Protein AF-A0A3S1FGI2-F1 (afdb_monomer)

Nearest PDB structures (foldseek):
  1dol-assembly1_A  TM=4.391E-01  e=2.478E+00  Homo sapiens

pLDDT: mean 90.92, std 11.17, range [32.34, 98.81]

Structure (mmCIF, N/CA/C/O backbone):
data_AF-A0A3S1FGI2-F1
#
_entry.id   AF-A0A3S1FGI2-F1
#
loop_
_atom_site.group_PDB
_atom_site.id
_atom_site.type_symbol
_atom_site.label_atom_id
_atom_site.label_alt_id
_atom_site.label_comp_id
_atom_site.label_asym_id
_atom_site.label_entity_id
_atom_site.label_seq_id
_atom_site.pdbx_PDB_ins_code
_atom_site.Cartn_x
_atom_site.Cartn_y
_atom_site.Cartn_z
_atom_site.occupancy
_atom_site.B_iso_or_equiv
_atom_site.auth_seq_id
_atom_site.auth_comp_id
_atom_site.auth_asym_id
_atom_site.auth_atom_id
_atom_site.pdbx_PDB_model_num
ATOM 1 N N . SER A 1 1 ? 18.798 21.854 -5.081 1.00 84.81 1 SER A N 1
ATOM 2 C CA . SER A 1 1 ? 20.240 22.068 -5.366 1.00 84.81 1 SER A CA 1
ATOM 3 C C . SER A 1 1 ? 20.823 20.913 -6.195 1.00 84.81 1 SER A C 1
ATOM 5 O O . SER A 1 1 ? 20.156 19.900 -6.376 1.00 84.81 1 SER A O 1
ATOM 7 N N . LYS A 1 2 ? 22.064 21.013 -6.714 1.00 86.94 2 LYS A N 1
ATOM 8 C CA . LYS A 1 2 ? 22.739 19.885 -7.408 1.00 86.94 2 LYS A CA 1
ATOM 9 C C . LYS A 1 2 ? 22.968 18.683 -6.479 1.00 86.94 2 LYS A C 1
ATOM 11 O O . LYS A 1 2 ? 22.939 17.547 -6.942 1.00 86.94 2 LYS A O 1
ATOM 16 N N . ALA A 1 3 ? 23.203 18.943 -5.192 1.00 89.88 3 ALA A N 1
ATOM 17 C CA . ALA A 1 3 ? 23.382 17.909 -4.178 1.00 89.88 3 ALA A CA 1
ATOM 18 C C . ALA A 1 3 ? 22.084 17.118 -3.956 1.00 89.88 3 ALA A C 1
ATOM 20 O O . ALA A 1 3 ? 22.109 15.896 -4.047 1.00 89.88 3 ALA A O 1
ATOM 21 N N . GLU A 1 4 ? 20.951 17.810 -3.795 1.00 90.44 4 GLU A N 1
ATOM 22 C CA . GLU A 1 4 ? 19.628 17.168 -3.720 1.00 90.44 4 GLU A CA 1
ATOM 23 C C . GLU A 1 4 ? 19.339 16.319 -4.959 1.00 90.44 4 GLU A C 1
ATOM 25 O O . GLU A 1 4 ? 18.972 15.159 -4.827 1.00 90.44 4 GLU A O 1
ATOM 30 N N . GLY A 1 5 ? 19.582 16.847 -6.166 1.00 91.75 5 GLY A N 1
ATOM 31 C CA . GLY A 1 5 ? 19.336 16.096 -7.402 1.00 91.75 5 GLY A CA 1
ATOM 32 C C . GLY A 1 5 ? 20.147 14.798 -7.502 1.00 91.75 5 GLY A C 1
ATOM 33 O O . GLY A 1 5 ? 19.643 13.798 -8.007 1.00 91.75 5 GLY A O 1
ATOM 34 N N . ARG A 1 6 ? 21.385 14.788 -6.988 1.00 92.50 6 ARG A N 1
ATOM 35 C CA . ARG A 1 6 ? 22.200 13.565 -6.892 1.00 92.50 6 ARG A CA 1
ATOM 36 C C . ARG A 1 6 ? 21.619 12.588 -5.879 1.00 92.50 6 ARG A C 1
ATOM 38 O O . ARG A 1 6 ? 21.386 11.446 -6.246 1.00 92.50 6 ARG A O 1
ATOM 45 N N . ALA A 1 7 ? 21.303 13.055 -4.672 1.00 94.31 7 ALA A N 1
ATOM 46 C CA . ALA A 1 7 ? 20.702 12.218 -3.636 1.00 94.31 7 ALA A CA 1
ATOM 47 C C . ALA A 1 7 ? 19.383 11.575 -4.107 1.00 94.31 7 ALA A C 1
ATOM 49 O O . ALA A 1 7 ? 19.170 10.382 -3.911 1.00 94.31 7 ALA A O 1
ATOM 50 N N . THR A 1 8 ? 18.528 12.334 -4.802 1.00 94.94 8 THR A N 1
ATOM 51 C CA . THR A 1 8 ? 17.294 11.808 -5.403 1.00 94.94 8 THR A CA 1
ATOM 52 C C . THR A 1 8 ? 17.585 10.763 -6.478 1.00 94.94 8 THR A C 1
ATOM 54 O O . THR A 1 8 ? 16.975 9.698 -6.474 1.00 94.94 8 THR A O 1
ATOM 57 N N . CYS A 1 9 ? 18.516 11.038 -7.395 1.00 95.56 9 CYS A N 1
ATOM 58 C CA . CYS A 1 9 ? 18.877 10.090 -8.448 1.00 95.56 9 CYS A CA 1
ATOM 59 C C . CYS A 1 9 ? 19.451 8.789 -7.868 1.00 95.56 9 CYS A C 1
ATOM 61 O O . CYS A 1 9 ? 19.064 7.712 -8.313 1.00 95.56 9 CYS A O 1
ATOM 63 N N . ASP A 1 10 ? 20.314 8.882 -6.855 1.00 95.94 10 ASP A N 1
ATOM 64 C CA . ASP A 1 10 ? 20.919 7.732 -6.181 1.00 95.94 10 ASP A CA 1
ATOM 65 C C . ASP A 1 10 ? 19.857 6.886 -5.462 1.00 95.94 10 ASP A C 1
ATOM 67 O O . ASP A 1 10 ? 19.841 5.661 -5.601 1.00 95.94 10 ASP A O 1
ATOM 71 N N . ALA A 1 11 ? 18.917 7.526 -4.757 1.00 97.00 11 ALA A N 1
ATOM 72 C CA . ALA A 1 11 ? 17.792 6.846 -4.118 1.00 97.00 11 ALA A CA 1
ATOM 73 C C . ALA A 1 11 ? 16.920 6.105 -5.144 1.00 97.00 11 ALA A C 1
ATOM 75 O O . ALA A 1 11 ? 16.661 4.910 -4.998 1.00 97.00 11 ALA A O 1
ATOM 76 N N . LEU A 1 12 ? 16.511 6.778 -6.224 1.00 96.50 12 LEU A N 1
ATOM 77 C CA . LEU A 1 12 ? 15.685 6.158 -7.261 1.00 96.50 12 LEU A CA 1
ATOM 78 C C . LEU A 1 12 ? 16.425 5.026 -7.989 1.00 96.50 12 LEU A C 1
ATOM 80 O O . LEU A 1 12 ? 15.821 3.993 -8.276 1.00 96.50 12 LEU A O 1
ATOM 84 N N . LEU A 1 13 ? 17.725 5.184 -8.259 1.00 96.62 13 LEU A N 1
ATOM 85 C CA . LEU A 1 13 ? 18.557 4.148 -8.873 1.00 96.62 13 LEU A CA 1
ATOM 86 C C . LEU A 1 13 ? 18.663 2.911 -7.977 1.00 96.62 13 LEU A C 1
ATOM 88 O O . LEU A 1 13 ? 18.563 1.786 -8.470 1.00 96.62 13 LEU A O 1
ATOM 92 N N . ASN A 1 14 ? 18.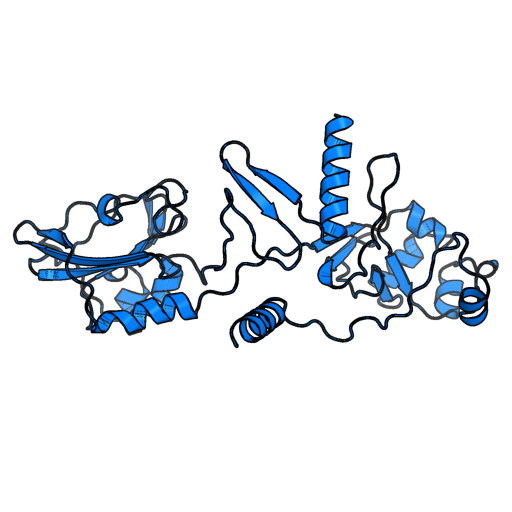851 3.114 -6.671 1.00 97.44 14 ASN A N 1
ATOM 93 C CA . ASN A 1 14 ? 18.869 2.035 -5.691 1.00 97.44 14 ASN A CA 1
ATOM 94 C C . ASN A 1 14 ? 17.527 1.296 -5.669 1.00 97.44 14 ASN A C 1
ATOM 96 O O . ASN A 1 14 ? 17.522 0.075 -5.812 1.00 97.44 14 ASN A O 1
ATOM 100 N N . LEU A 1 15 ? 16.400 2.013 -5.617 1.00 97.06 15 LEU A N 1
ATOM 101 C CA . LEU A 1 15 ? 15.065 1.404 -5.664 1.00 97.06 15 LEU A CA 1
ATOM 102 C C . LEU A 1 15 ? 14.819 0.626 -6.964 1.00 97.06 15 LEU A C 1
ATOM 104 O O . LEU A 1 15 ? 14.357 -0.514 -6.917 1.00 97.06 15 LEU A O 1
ATOM 108 N N . CYS A 1 16 ? 15.173 1.197 -8.121 1.00 96.62 16 CYS A N 1
ATOM 109 C CA . CYS A 1 16 ? 15.024 0.532 -9.420 1.00 96.62 16 CYS A CA 1
ATOM 110 C C . CYS A 1 16 ? 15.873 -0.742 -9.527 1.00 96.62 16 CYS A C 1
ATOM 112 O O . CYS A 1 16 ? 15.492 -1.690 -10.209 1.00 96.62 16 CYS A O 1
ATOM 114 N N . ASN A 1 17 ? 16.999 -0.784 -8.816 1.00 95.50 17 ASN A N 1
ATOM 115 C CA . ASN A 1 17 ? 17.872 -1.949 -8.718 1.00 95.50 17 ASN A CA 1
ATOM 116 C C . ASN A 1 17 ? 17.620 -2.791 -7.454 1.00 95.50 17 ASN A C 1
ATOM 118 O O . ASN A 1 17 ? 18.485 -3.578 -7.073 1.00 95.50 17 ASN A O 1
ATOM 122 N N . ARG A 1 18 ? 16.439 -2.654 -6.829 1.00 95.31 18 ARG A N 1
ATOM 123 C CA . ARG A 1 18 ? 15.964 -3.457 -5.685 1.00 95.31 18 ARG A CA 1
ATOM 124 C C . ARG A 1 18 ? 16.859 -3.392 -4.444 1.00 95.31 18 ARG A C 1
ATOM 126 O O . ARG A 1 18 ? 16.924 -4.341 -3.672 1.00 95.31 18 ARG A O 1
ATOM 133 N N . LYS A 1 19 ? 17.563 -2.283 -4.251 1.00 97.00 19 LYS A N 1
ATOM 134 C CA . LYS A 1 19 ? 18.364 -2.029 -3.053 1.00 97.00 19 LYS A CA 1
ATOM 135 C C . LYS A 1 19 ? 17.527 -1.286 -2.008 1.00 97.00 19 LYS A C 1
ATOM 137 O O . LYS A 1 19 ? 16.658 -0.499 -2.396 1.00 97.00 19 LYS A O 1
ATOM 142 N N . PRO A 1 20 ? 17.787 -1.508 -0.709 1.00 97.50 20 PRO A N 1
ATOM 143 C CA . PRO A 1 20 ? 17.113 -0.772 0.347 1.00 97.50 20 PRO A CA 1
ATOM 144 C C . PRO A 1 20 ? 17.476 0.713 0.285 1.00 97.50 20 PRO A C 1
ATOM 146 O O . PRO A 1 20 ? 18.622 1.073 0.005 1.00 97.50 20 PRO A O 1
ATOM 149 N N . VAL A 1 21 ? 16.497 1.567 0.568 1.00 98.25 21 VAL A N 1
ATOM 150 C CA . VAL A 1 21 ? 16.678 3.013 0.712 1.00 98.25 21 VAL A CA 1
ATOM 151 C C . VAL A 1 21 ? 16.034 3.460 2.012 1.00 98.25 21 VAL A C 1
ATOM 153 O O . VAL A 1 21 ? 14.860 3.184 2.253 1.00 98.25 21 VAL A O 1
ATOM 156 N N . GLU A 1 22 ? 16.818 4.151 2.834 1.00 97.81 22 GLU A N 1
ATOM 157 C CA . GLU A 1 22 ? 16.334 4.844 4.021 1.00 97.81 22 GLU A CA 1
ATOM 158 C C . GLU A 1 22 ? 15.778 6.214 3.623 1.00 97.81 22 GLU A C 1
ATOM 160 O O . GLU A 1 22 ? 16.405 6.968 2.876 1.00 97.81 22 GLU A O 1
ATOM 165 N N . LEU A 1 23 ? 14.578 6.510 4.107 1.00 96.12 23 LEU A N 1
ATOM 166 C CA . LEU A 1 23 ? 13.852 7.749 3.895 1.00 96.12 23 LEU A CA 1
ATOM 167 C C . LEU A 1 23 ? 13.425 8.301 5.252 1.00 96.12 23 LEU A C 1
ATOM 169 O O . LEU A 1 23 ? 12.997 7.555 6.131 1.00 96.12 23 LEU A O 1
ATOM 173 N N . THR A 1 24 ? 13.474 9.618 5.395 1.00 94.69 24 THR A N 1
ATOM 174 C CA . THR A 1 24 ? 12.934 10.309 6.566 1.00 94.69 24 THR A CA 1
ATOM 175 C C . THR A 1 24 ? 11.732 11.124 6.128 1.00 94.69 24 THR A C 1
ATOM 177 O O . THR A 1 24 ? 11.813 11.891 5.168 1.00 94.69 24 THR A O 1
ATOM 180 N N . ILE A 1 25 ? 10.607 10.939 6.814 1.00 90.69 25 ILE A N 1
ATOM 181 C CA . ILE A 1 25 ? 9.428 11.783 6.637 1.00 90.69 25 ILE A CA 1
ATOM 182 C C . ILE A 1 25 ? 9.635 13.043 7.476 1.00 90.69 25 ILE A C 1
ATOM 184 O O . ILE A 1 25 ? 9.965 12.946 8.658 1.00 90.69 25 ILE A O 1
ATOM 188 N N . ASP A 1 26 ? 9.427 14.222 6.891 1.00 90.56 26 ASP A N 1
ATOM 189 C CA . ASP A 1 26 ? 9.567 15.490 7.612 1.00 90.56 26 ASP A CA 1
ATOM 190 C C . ASP A 1 26 ? 8.648 15.526 8.843 1.00 90.56 26 ASP A C 1
ATOM 192 O O . ASP A 1 26 ? 7.424 15.450 8.730 1.00 90.56 26 ASP A O 1
ATOM 196 N N . GLY A 1 27 ? 9.251 15.623 10.034 1.00 86.19 27 GLY A N 1
ATOM 197 C CA . GLY A 1 27 ? 8.532 15.584 11.313 1.00 86.19 27 GLY A CA 1
ATOM 198 C C . GLY A 1 27 ? 7.917 14.223 11.664 1.00 86.19 27 GLY A C 1
ATOM 199 O O . GLY A 1 27 ? 7.069 14.163 12.553 1.00 86.19 27 GLY A O 1
ATOM 200 N N . GLY A 1 28 ? 8.309 13.151 10.971 1.00 86.94 28 GLY A N 1
ATOM 201 C CA . GLY A 1 28 ? 7.737 11.815 11.107 1.00 86.94 28 GLY A CA 1
ATOM 202 C C . GLY A 1 28 ? 8.781 10.710 11.277 1.00 86.94 28 GLY A C 1
ATOM 203 O O . GLY A 1 28 ? 9.867 10.925 11.812 1.00 86.94 28 GLY A O 1
ATOM 204 N N . ALA A 1 29 ? 8.406 9.507 10.843 1.00 89.31 29 ALA A N 1
ATOM 205 C CA . ALA A 1 29 ? 9.188 8.288 11.019 1.00 89.31 29 ALA A CA 1
ATOM 206 C C . ALA A 1 29 ? 10.375 8.184 10.048 1.00 89.31 29 ALA A C 1
ATOM 208 O O . ALA A 1 29 ? 10.370 8.753 8.948 1.00 89.31 29 ALA A O 1
ATOM 209 N N . THR A 1 30 ? 11.360 7.374 10.438 1.00 95.06 30 THR A N 1
ATOM 210 C CA . THR A 1 30 ? 12.376 6.852 9.517 1.00 95.06 30 THR A CA 1
ATOM 211 C C . THR A 1 30 ? 11.883 5.537 8.929 1.00 95.06 30 THR A C 1
ATOM 213 O O . THR A 1 30 ? 11.466 4.639 9.660 1.00 95.06 30 THR A O 1
ATOM 216 N N . VAL A 1 31 ? 11.926 5.415 7.603 1.00 95.75 31 VAL A N 1
ATOM 217 C CA . VAL A 1 31 ? 11.419 4.251 6.875 1.00 95.75 31 VAL A CA 1
ATOM 218 C C . VAL A 1 31 ? 12.495 3.705 5.949 1.00 95.75 31 VAL A C 1
ATOM 220 O O . VAL A 1 31 ? 13.030 4.432 5.118 1.00 95.75 31 VAL A O 1
ATOM 223 N N . ILE A 1 32 ? 12.773 2.408 6.035 1.00 97.88 32 ILE A N 1
ATOM 224 C CA . ILE A 1 32 ? 13.583 1.692 5.048 1.00 97.88 32 ILE A CA 1
ATOM 225 C C . ILE A 1 32 ? 12.636 0.929 4.130 1.00 97.88 32 ILE A C 1
ATOM 227 O O . ILE A 1 32 ? 11.861 0.084 4.584 1.00 97.88 32 ILE A O 1
ATOM 231 N N . ILE A 1 33 ? 12.713 1.224 2.833 1.00 97.06 33 ILE A N 1
ATOM 232 C CA . ILE A 1 33 ? 11.926 0.558 1.795 1.00 97.06 33 ILE A CA 1
ATOM 233 C C . ILE A 1 33 ? 12.832 -0.235 0.852 1.00 97.06 33 ILE A C 1
ATOM 235 O O . ILE A 1 33 ? 13.904 0.222 0.458 1.00 97.06 33 ILE A O 1
ATOM 239 N N . GLU A 1 34 ? 12.387 -1.426 0.457 1.00 96.06 34 GLU A N 1
ATOM 240 C CA . GLU A 1 34 ? 13.067 -2.267 -0.528 1.00 96.06 34 GLU A CA 1
ATOM 241 C C . GLU A 1 34 ? 12.029 -3.033 -1.355 1.00 96.06 34 GLU A C 1
ATOM 243 O O . GLU A 1 34 ? 11.086 -3.606 -0.808 1.00 96.06 34 GLU A O 1
ATOM 248 N N . ALA A 1 35 ? 12.190 -3.050 -2.680 1.00 93.81 35 ALA A N 1
ATOM 249 C CA . ALA A 1 35 ? 11.237 -3.694 -3.578 1.00 93.81 35 ALA A CA 1
ATOM 250 C C . ALA A 1 35 ? 11.043 -5.181 -3.227 1.00 93.81 35 ALA A C 1
ATOM 252 O O . ALA A 1 35 ? 11.989 -5.968 -3.249 1.00 93.81 35 ALA A O 1
ATOM 253 N N . GLY A 1 36 ? 9.803 -5.578 -2.939 1.00 90.88 36 GLY A N 1
ATOM 254 C CA . GLY A 1 36 ? 9.459 -6.965 -2.636 1.00 90.88 36 GLY A CA 1
ATOM 255 C C . GLY A 1 36 ? 9.722 -7.400 -1.188 1.00 90.88 36 GLY A C 1
ATOM 256 O O . GLY A 1 36 ? 9.605 -8.595 -0.898 1.00 90.88 36 GLY A O 1
ATOM 257 N N . LYS A 1 37 ? 10.060 -6.476 -0.279 1.00 92.50 37 LYS A N 1
ATOM 258 C CA . LYS A 1 37 ? 10.239 -6.747 1.158 1.00 92.50 37 LYS A CA 1
ATOM 259 C C . LYS A 1 37 ? 9.267 -5.936 2.022 1.00 92.50 37 LYS A C 1
ATOM 261 O O . LYS A 1 37 ? 8.767 -4.914 1.553 1.00 92.50 37 LYS A O 1
ATOM 266 N N . PRO A 1 38 ? 8.984 -6.371 3.261 1.00 93.69 38 PRO A N 1
ATOM 267 C CA . PRO A 1 38 ? 8.236 -5.551 4.205 1.00 93.69 38 PRO A CA 1
ATOM 268 C C . PRO A 1 38 ? 9.019 -4.280 4.587 1.00 93.69 38 PRO A C 1
ATOM 270 O O . PRO A 1 38 ? 10.255 -4.329 4.618 1.00 93.69 38 PRO A O 1
ATOM 273 N N . PRO A 1 39 ? 8.342 -3.149 4.860 1.00 94.56 39 PRO A N 1
ATOM 274 C CA . PRO A 1 39 ? 9.012 -1.928 5.292 1.00 94.56 39 PRO A CA 1
ATOM 275 C C . PRO A 1 39 ? 9.589 -2.077 6.702 1.00 94.56 39 PRO A C 1
ATOM 277 O O . PRO A 1 39 ? 9.046 -2.799 7.540 1.00 94.56 39 PRO A O 1
ATOM 280 N N . VAL A 1 40 ? 10.660 -1.333 6.984 1.00 95.19 40 VAL A N 1
ATOM 281 C CA . VAL A 1 40 ? 11.157 -1.131 8.353 1.00 95.19 40 VAL A CA 1
ATOM 282 C C . VAL A 1 40 ? 10.826 0.293 8.773 1.00 95.19 40 VAL A C 1
ATOM 284 O O . VAL A 1 40 ? 11.302 1.226 8.138 1.00 95.19 40 VAL A O 1
ATOM 287 N N . ILE A 1 41 ? 10.022 0.467 9.819 1.00 92.00 41 ILE A N 1
ATOM 288 C CA . ILE A 1 41 ? 9.578 1.766 10.337 1.00 92.00 41 ILE A CA 1
ATOM 289 C C . ILE A 1 41 ? 10.155 1.934 11.741 1.00 92.00 41 ILE A C 1
ATOM 291 O O . ILE A 1 41 ? 9.924 1.093 12.608 1.00 92.00 41 ILE A O 1
ATOM 295 N N . ASP A 1 42 ? 10.953 2.981 11.954 1.00 91.56 42 ASP A N 1
ATOM 296 C CA . ASP A 1 42 ? 11.643 3.265 13.223 1.00 91.56 42 ASP A CA 1
ATOM 297 C C . ASP A 1 42 ? 12.372 2.032 13.801 1.00 91.56 42 ASP A C 1
ATOM 299 O O . ASP A 1 42 ? 12.322 1.724 14.993 1.00 91.56 42 ASP A O 1
ATOM 303 N N . GLY A 1 43 ? 13.033 1.280 12.914 1.00 92.31 43 GLY A N 1
ATOM 304 C CA . GLY A 1 43 ? 13.793 0.073 13.251 1.00 92.31 43 GLY A CA 1
ATOM 305 C C . GLY A 1 43 ? 12.959 -1.199 13.445 1.00 92.31 43 GLY A C 1
ATOM 306 O O . GLY A 1 43 ? 13.534 -2.261 13.684 1.00 92.31 43 GLY A O 1
ATOM 307 N N . LYS A 1 44 ? 11.629 -1.136 13.320 1.00 90.62 44 LYS A N 1
ATOM 308 C CA . LYS A 1 44 ? 10.736 -2.299 13.420 1.00 90.62 44 LYS A CA 1
ATOM 309 C C . LYS A 1 44 ? 10.268 -2.742 12.043 1.00 90.62 44 LYS A C 1
ATOM 311 O O . LYS A 1 44 ? 9.792 -1.930 11.258 1.00 90.62 44 LYS A O 1
ATOM 316 N N . VAL A 1 45 ? 10.397 -4.033 11.755 1.00 91.69 45 VAL A N 1
ATOM 317 C CA . VAL A 1 45 ? 9.841 -4.612 10.528 1.00 91.69 45 VAL A CA 1
ATOM 318 C C . VAL A 1 45 ? 8.328 -4.692 10.684 1.00 91.69 45 VAL A C 1
ATOM 320 O O . VAL A 1 45 ? 7.844 -5.331 11.616 1.00 91.69 45 VAL A O 1
ATOM 323 N N . GLU A 1 46 ? 7.596 -4.041 9.786 1.00 89.25 46 GLU A N 1
ATOM 324 C CA . GLU A 1 46 ? 6.145 -4.185 9.718 1.00 89.25 46 GLU A CA 1
ATOM 325 C C . GLU A 1 46 ? 5.821 -5.441 8.917 1.00 89.25 46 GLU A C 1
ATOM 327 O O . GLU A 1 46 ? 6.354 -5.636 7.828 1.00 89.25 46 GLU A O 1
ATOM 332 N N . HIS A 1 47 ? 4.962 -6.304 9.447 1.00 87.12 47 HIS A N 1
ATOM 333 C CA . HIS A 1 47 ? 4.639 -7.587 8.830 1.00 87.12 47 HIS A CA 1
ATOM 334 C C . HIS A 1 47 ? 3.233 -7.625 8.251 1.00 87.12 47 HIS A C 1
ATOM 336 O O . HIS A 1 47 ? 2.969 -8.476 7.399 1.00 87.12 47 HIS A O 1
ATOM 342 N N . ARG A 1 48 ? 2.344 -6.722 8.673 1.00 87.12 48 ARG A N 1
ATOM 343 C CA . ARG A 1 48 ? 0.924 -6.787 8.345 1.00 87.12 48 ARG A CA 1
ATOM 344 C C . ARG A 1 48 ? 0.423 -5.505 7.709 1.00 87.12 48 ARG A C 1
ATOM 346 O O . ARG A 1 48 ? 0.706 -4.388 8.125 1.00 87.12 48 ARG A O 1
ATOM 353 N N . MET A 1 49 ? -0.395 -5.690 6.689 1.00 89.81 49 MET A N 1
ATOM 354 C CA . MET A 1 49 ? -1.210 -4.667 6.077 1.00 89.81 49 MET A CA 1
ATOM 355 C C . MET A 1 49 ? -2.660 -4.937 6.468 1.00 89.81 49 MET A C 1
ATOM 357 O O . MET A 1 49 ? -3.230 -5.969 6.110 1.00 89.81 49 MET A O 1
ATOM 361 N N . ARG A 1 50 ? -3.260 -3.999 7.211 1.00 91.44 50 ARG A N 1
ATOM 362 C CA . ARG A 1 50 ? -4.683 -4.064 7.568 1.00 91.44 50 ARG A CA 1
ATOM 363 C C . ARG A 1 50 ? -5.549 -4.155 6.307 1.00 91.44 50 ARG A C 1
ATOM 365 O O . ARG A 1 50 ? -5.322 -3.428 5.340 1.00 91.44 50 ARG A O 1
ATOM 372 N N . VAL A 1 51 ? -6.590 -4.981 6.354 1.00 89.94 51 VAL A N 1
ATOM 373 C CA . VAL A 1 51 ? -7.555 -5.163 5.251 1.00 89.94 51 VAL A CA 1
ATOM 374 C C . VAL A 1 51 ? -8.446 -3.932 5.019 1.00 89.94 51 VAL A C 1
ATOM 376 O O . VAL A 1 51 ? -9.017 -3.743 3.946 1.00 89.94 51 VAL A O 1
ATOM 379 N N . GLY A 1 52 ? -8.557 -3.048 6.012 1.00 93.19 52 GLY A N 1
ATOM 380 C CA . GLY A 1 52 ? -9.302 -1.803 5.895 1.00 93.19 52 GLY A CA 1
ATOM 381 C C . GLY A 1 52 ? -9.240 -0.949 7.157 1.00 93.19 52 GLY A C 1
ATOM 382 O O . GLY A 1 52 ? -8.634 -1.327 8.155 1.00 93.19 52 GLY A O 1
ATOM 383 N N . CYS A 1 53 ? -9.875 0.223 7.097 1.00 94.25 53 CYS A N 1
ATOM 384 C CA . CYS A 1 53 ? -10.079 1.083 8.267 1.00 94.25 53 CYS A CA 1
ATOM 385 C C . CYS A 1 53 ? -11.094 0.473 9.248 1.00 94.25 53 CYS A C 1
ATOM 387 O O . CYS A 1 53 ? -11.831 -0.449 8.889 1.00 94.25 53 CYS A O 1
ATOM 389 N N . GLY A 1 54 ? -11.227 1.047 10.446 1.00 94.50 54 GLY A N 1
ATOM 390 C CA . GLY A 1 54 ? -12.110 0.506 11.488 1.00 94.50 54 GLY A CA 1
ATOM 391 C C . GLY A 1 54 ? -13.573 0.350 11.052 1.00 94.50 54 GLY A C 1
ATOM 392 O O . GLY A 1 54 ? -14.234 -0.635 11.378 1.00 94.50 54 GLY A O 1
ATOM 393 N N . SER A 1 55 ? -14.073 1.260 10.214 1.00 94.81 55 SER A N 1
ATOM 394 C CA . SER A 1 55 ? -15.406 1.141 9.601 1.00 94.81 55 SER A CA 1
ATOM 395 C C . SER A 1 55 ? -15.539 -0.054 8.648 1.00 94.81 55 SER A C 1
ATOM 397 O O . SER A 1 55 ? -16.577 -0.717 8.642 1.00 94.81 55 SER A O 1
ATOM 399 N N . ALA A 1 56 ? -14.505 -0.350 7.856 1.00 95.38 56 ALA A N 1
ATOM 400 C CA . ALA A 1 56 ? -14.502 -1.508 6.967 1.00 95.38 56 ALA A CA 1
ATOM 401 C C . ALA A 1 56 ? -14.453 -2.810 7.777 1.00 95.38 56 ALA A C 1
ATOM 403 O O . ALA A 1 56 ? -15.219 -3.729 7.491 1.00 95.38 56 ALA A O 1
ATOM 404 N N . THR A 1 57 ? -13.635 -2.858 8.834 1.00 96.12 57 THR A N 1
ATOM 405 C CA . THR A 1 57 ? -13.566 -3.988 9.774 1.00 96.12 57 THR A CA 1
ATOM 406 C C . THR A 1 57 ? -14.945 -4.312 10.349 1.00 96.12 57 THR A C 1
ATOM 408 O O . THR A 1 57 ? -15.357 -5.467 10.348 1.00 96.12 57 THR A O 1
ATOM 411 N N . ILE A 1 58 ? -15.729 -3.302 10.740 1.00 96.81 58 ILE A N 1
ATOM 412 C CA . ILE A 1 58 ? -17.120 -3.516 11.166 1.00 96.81 58 ILE A CA 1
ATOM 413 C C . ILE A 1 58 ? -17.966 -4.136 10.051 1.00 96.81 58 ILE A C 1
ATOM 415 O O . ILE A 1 58 ? -18.703 -5.088 10.299 1.00 96.81 58 ILE A O 1
ATOM 419 N N . GLY A 1 59 ? -17.872 -3.610 8.828 1.00 94.56 59 GLY A N 1
ATOM 420 C CA . GLY A 1 59 ? -18.597 -4.152 7.678 1.00 94.56 59 GLY A CA 1
ATOM 421 C C . GLY A 1 59 ? -18.297 -5.632 7.414 1.00 94.56 59 GLY A C 1
ATOM 422 O O . GLY A 1 59 ? -19.203 -6.370 7.038 1.00 94.56 59 GLY A O 1
ATOM 423 N N . MET A 1 60 ? -17.057 -6.066 7.655 1.00 94.81 60 MET A N 1
ATOM 424 C CA . MET A 1 60 ? -16.617 -7.449 7.448 1.00 94.81 60 MET A CA 1
ATOM 425 C C . MET A 1 60 ? -16.970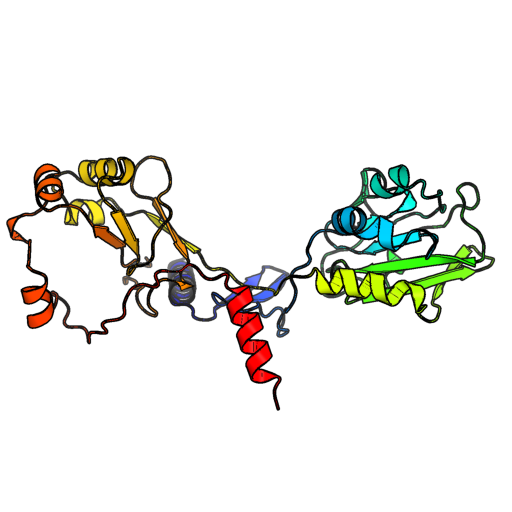 -8.381 8.615 1.00 94.81 60 MET A C 1
ATOM 427 O O . MET A 1 60 ? -17.367 -9.522 8.381 1.00 94.81 60 MET A O 1
ATOM 431 N N . PHE A 1 61 ? -16.859 -7.915 9.865 1.00 95.81 61 PHE A N 1
ATOM 432 C CA . PHE A 1 61 ? -16.858 -8.802 11.037 1.00 95.81 61 PHE A CA 1
ATOM 433 C C . PHE A 1 61 ? -18.032 -8.624 12.007 1.00 95.81 61 PHE A C 1
ATOM 435 O O . PHE A 1 61 ? -18.181 -9.448 12.906 1.00 95.81 61 PHE A O 1
ATOM 442 N N . ALA A 1 62 ? -18.919 -7.635 11.835 1.00 95.62 62 ALA A N 1
ATOM 443 C CA . ALA A 1 62 ? -20.006 -7.388 12.795 1.00 95.62 62 ALA A CA 1
ATOM 444 C C . ALA A 1 62 ? -20.911 -8.607 13.058 1.00 95.62 62 ALA A C 1
ATOM 446 O O . ALA A 1 62 ? -21.387 -8.802 14.177 1.00 95.62 62 ALA A O 1
ATOM 447 N N . THR A 1 63 ? -21.121 -9.470 12.061 1.00 95.00 63 THR A N 1
ATOM 448 C CA . THR A 1 63 ? -21.880 -10.722 12.229 1.00 95.00 63 THR A CA 1
ATOM 449 C C . THR A 1 63 ? -21.208 -11.702 13.189 1.00 95.00 63 THR A C 1
ATOM 451 O O . THR A 1 63 ? -21.914 -12.431 13.879 1.00 95.00 63 THR A O 1
ATOM 454 N N . GLN A 1 64 ? -19.873 -11.692 13.276 1.00 95.06 64 GLN A N 1
ATOM 455 C CA . GLN A 1 64 ? -19.093 -12.566 14.157 1.00 95.06 64 GLN A CA 1
ATOM 456 C C . GLN A 1 64 ? -19.208 -12.168 15.630 1.00 95.06 64 GLN A C 1
ATOM 458 O O . GLN A 1 64 ? -18.998 -13.005 16.498 1.00 95.06 64 GLN A O 1
ATOM 463 N N . TRP A 1 65 ? -19.546 -10.910 15.924 1.00 96.94 65 TRP A N 1
ATOM 464 C CA . TRP A 1 65 ? -19.676 -10.405 17.297 1.00 96.94 65 TRP A CA 1
ATOM 465 C C . TRP A 1 65 ? -21.101 -10.463 17.842 1.00 96.94 65 TRP A C 1
ATOM 467 O O . TRP A 1 65 ? -21.316 -10.313 19.047 1.00 96.94 65 TRP A O 1
ATOM 477 N N . ARG A 1 66 ? -22.091 -10.675 16.970 1.00 94.88 66 ARG A N 1
ATOM 478 C CA . ARG A 1 66 ? -23.503 -10.649 17.344 1.00 94.88 66 ARG A CA 1
ATOM 479 C C . ARG A 1 66 ? -23.800 -11.697 18.420 1.00 94.88 66 ARG A C 1
ATOM 481 O O . ARG A 1 66 ? -23.581 -12.886 18.220 1.00 94.88 66 ARG A O 1
ATOM 488 N N . GLY A 1 67 ? -24.346 -11.242 19.547 1.00 94.31 67 GLY A N 1
ATOM 489 C CA . GLY A 1 67 ? -24.684 -12.101 20.687 1.00 94.31 67 GLY A CA 1
ATOM 490 C C . GLY A 1 67 ? -23.488 -12.510 21.554 1.00 94.31 67 GLY A C 1
ATOM 491 O O . GLY A 1 67 ? -23.676 -13.247 22.517 1.00 94.31 67 GLY A O 1
ATOM 492 N N . LEU A 1 68 ? -22.276 -12.039 21.243 1.00 97.50 68 LEU A N 1
ATOM 493 C CA . LEU A 1 68 ? -21.061 -12.330 22.012 1.00 97.50 68 LEU A CA 1
ATOM 494 C C . LEU A 1 68 ? -20.589 -11.137 22.855 1.00 97.50 68 LEU A C 1
ATOM 496 O O . LEU A 1 68 ? -19.885 -11.333 23.850 1.00 97.50 68 LEU A O 1
ATOM 500 N N . VAL A 1 69 ? -20.952 -9.918 22.456 1.00 98.38 69 VAL A N 1
ATOM 501 C CA . VAL A 1 69 ? -20.600 -8.658 23.122 1.00 98.38 69 VAL A CA 1
ATOM 502 C C . VAL A 1 69 ? -21.651 -7.588 22.804 1.00 98.38 69 VAL A C 1
ATOM 504 O O . VAL A 1 69 ? -22.279 -7.644 21.744 1.00 98.38 69 VAL A O 1
ATOM 507 N N . ASP A 1 70 ? -21.872 -6.643 23.719 1.00 98.44 70 ASP A N 1
ATOM 508 C CA . ASP A 1 70 ? -22.879 -5.586 23.560 1.00 98.44 70 ASP A CA 1
ATOM 509 C C . ASP A 1 70 ? -22.393 -4.424 22.691 1.00 98.44 70 ASP A C 1
ATOM 511 O O . ASP A 1 70 ? -23.210 -3.774 22.049 1.00 98.44 70 ASP A O 1
ATOM 515 N N . GLU A 1 71 ? -21.091 -4.145 22.655 1.00 98.56 71 GLU A N 1
ATOM 516 C CA . GLU A 1 71 ? -20.497 -3.105 21.813 1.00 98.56 71 GLU A CA 1
ATOM 517 C C . GLU A 1 71 ? -19.125 -3.519 21.289 1.00 98.56 71 GLU A C 1
ATOM 519 O O . GLU A 1 71 ? -18.354 -4.185 21.984 1.00 98.56 71 GLU A O 1
ATOM 524 N N . VAL A 1 72 ? -18.790 -3.059 20.082 1.00 98.62 72 VAL A N 1
ATOM 525 C CA . VAL A 1 72 ? -17.428 -3.154 19.559 1.00 98.62 72 VAL A CA 1
ATOM 526 C C . VAL A 1 72 ? -16.974 -1.808 19.020 1.00 98.62 72 VAL A C 1
ATOM 528 O O . VAL A 1 72 ? -17.644 -1.189 18.189 1.00 98.62 72 VAL A O 1
ATOM 531 N N . VAL A 1 73 ? -15.795 -1.386 19.466 1.00 98.56 73 VAL A N 1
ATOM 532 C CA . VAL A 1 73 ? -15.077 -0.237 18.925 1.00 98.56 73 VAL A CA 1
ATOM 533 C C . VAL A 1 73 ? -13.835 -0.740 18.208 1.00 98.56 73 VAL A C 1
ATOM 535 O O . VAL A 1 73 ? -12.947 -1.329 18.825 1.00 98.56 73 VAL A O 1
ATOM 538 N N . VAL A 1 74 ? -13.769 -0.496 16.900 1.00 98.06 74 VAL A N 1
ATOM 539 C CA . VAL A 1 74 ? -12.563 -0.769 16.118 1.00 98.06 74 VAL A CA 1
ATOM 540 C C . VAL A 1 74 ? -11.731 0.503 16.065 1.00 98.06 74 VAL A C 1
ATOM 542 O O . VAL A 1 74 ? -12.110 1.455 15.379 1.00 98.06 74 VAL A O 1
ATOM 545 N N . VAL A 1 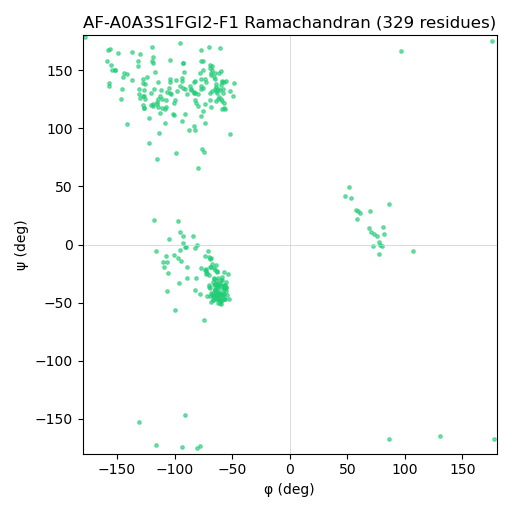75 ? -10.635 0.527 16.817 1.00 97.62 75 VAL A N 1
ATOM 546 C CA . VAL A 1 75 ? -9.751 1.687 16.965 1.00 97.62 75 VAL A CA 1
ATOM 547 C C . VAL A 1 75 ? -8.833 1.781 15.756 1.00 97.62 75 VAL A C 1
ATOM 549 O O . VAL A 1 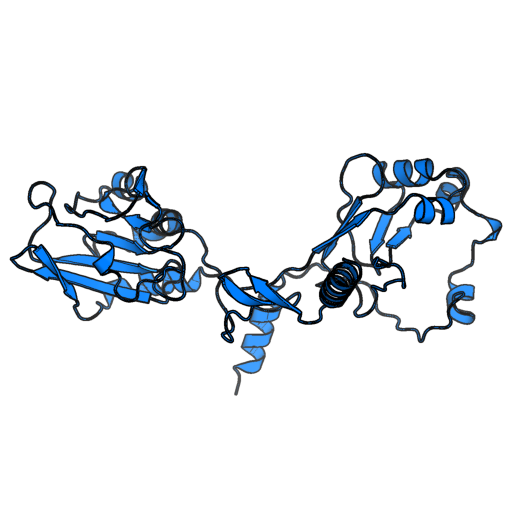75 ? -8.197 0.803 15.362 1.00 97.62 75 VAL A O 1
ATOM 552 N N . ASP A 1 76 ? -8.783 2.969 15.166 1.00 95.69 76 ASP A N 1
ATOM 553 C CA . ASP A 1 76 ? -8.054 3.224 13.929 1.00 95.69 76 ASP A CA 1
ATOM 554 C C . ASP A 1 76 ? -7.703 4.711 13.819 1.00 95.69 76 ASP A C 1
ATOM 556 O O . ASP A 1 76 ? -8.549 5.567 14.112 1.00 95.69 76 ASP A O 1
ATOM 560 N N . ASP A 1 77 ? -6.489 5.009 13.358 1.00 91.81 77 ASP A N 1
ATOM 561 C CA . ASP A 1 77 ? -5.997 6.372 13.122 1.00 91.81 77 ASP A CA 1
ATOM 562 C C . ASP A 1 77 ? -6.803 7.104 12.043 1.00 91.81 77 ASP A C 1
ATOM 564 O O . ASP A 1 77 ? -7.174 8.271 12.199 1.00 91.81 77 ASP A O 1
ATOM 568 N N . HIS A 1 78 ? -7.140 6.384 10.972 1.00 91.81 78 HIS A N 1
ATOM 569 C CA . HIS A 1 78 ? -7.940 6.908 9.883 1.00 91.81 78 HIS A CA 1
ATOM 570 C C . HIS A 1 78 ? -9.411 7.020 10.279 1.00 91.81 78 HIS A C 1
ATOM 572 O O . HIS A 1 78 ? -9.957 8.127 10.291 1.00 91.81 78 HIS A O 1
ATOM 578 N N . ILE A 1 79 ? -10.086 5.895 10.549 1.00 95.88 79 ILE A N 1
ATOM 579 C CA . ILE A 1 79 ? -11.516 5.895 10.889 1.00 95.88 79 ILE A CA 1
ATOM 580 C C . ILE A 1 79 ? -11.800 4.875 11.980 1.00 95.88 79 ILE A C 1
ATOM 582 O O . ILE A 1 79 ? -11.959 3.686 11.701 1.00 95.88 79 ILE A O 1
ATOM 586 N N . THR A 1 80 ? -11.992 5.362 13.203 1.00 97.88 80 THR A N 1
ATOM 587 C CA . THR A 1 80 ? -12.516 4.535 14.288 1.00 97.88 80 THR A CA 1
ATOM 588 C C . THR A 1 80 ? -13.982 4.200 14.031 1.00 97.88 80 THR A C 1
ATOM 590 O O . THR A 1 80 ? -14.799 5.075 13.709 1.00 97.88 80 THR A O 1
ATOM 593 N N . GLY A 1 81 ? -14.305 2.916 14.153 1.00 97.88 81 GLY A N 1
ATOM 594 C CA . GLY A 1 81 ? -15.640 2.372 13.945 1.00 97.88 81 GLY A CA 1
ATOM 595 C C . GLY A 1 81 ? -16.345 2.043 15.261 1.00 97.88 81 GLY A C 1
ATOM 596 O O . GLY A 1 81 ? -15.711 1.513 16.166 1.00 97.88 81 GLY A O 1
ATOM 597 N N . VAL A 1 82 ? -17.658 2.278 15.343 1.00 98.38 82 VAL A N 1
ATOM 598 C CA . VAL A 1 82 ? -18.508 1.852 16.477 1.00 98.38 82 VAL A CA 1
ATOM 599 C C . VAL A 1 82 ? -19.708 1.069 15.964 1.00 98.38 82 VAL A C 1
ATOM 601 O O . VAL A 1 82 ? -20.491 1.605 15.177 1.00 98.38 82 VAL A O 1
ATOM 604 N N . VAL A 1 83 ? -19.860 -0.189 16.383 1.00 98.25 83 VAL A N 1
ATOM 605 C CA . VAL A 1 83 ? -20.811 -1.115 15.749 1.00 98.25 83 VAL A CA 1
ATOM 606 C C . VAL A 1 83 ? -22.258 -0.700 15.959 1.00 98.25 83 VAL A C 1
ATOM 608 O O . VAL A 1 83 ? -22.993 -0.650 14.972 1.00 98.25 83 VAL A O 1
ATOM 611 N N . SER A 1 84 ? -22.669 -0.365 17.185 1.00 97.62 84 SER A N 1
ATOM 612 C CA . SER A 1 84 ? -24.075 -0.027 17.467 1.00 97.62 84 SER A CA 1
ATOM 613 C C . SER A 1 84 ? -24.595 1.163 16.657 1.00 97.62 84 SER A C 1
ATOM 615 O O . SER A 1 84 ? -25.777 1.218 16.307 1.00 97.62 84 SER A O 1
ATOM 617 N N . GLU A 1 85 ? -23.721 2.111 16.319 1.00 97.50 85 GLU A N 1
ATOM 618 C CA . GLU A 1 85 ? -24.068 3.272 15.507 1.00 97.50 85 GLU A CA 1
ATOM 619 C C . GLU A 1 85 ? -23.910 3.041 13.999 1.00 97.50 85 GLU A C 1
ATOM 621 O O . GLU A 1 85 ? -24.580 3.705 13.204 1.00 97.50 85 GLU A O 1
ATOM 626 N N . HIS A 1 86 ? -22.996 2.157 13.596 1.00 97.94 86 HIS A N 1
ATOM 627 C CA . HIS A 1 86 ? -22.660 1.922 12.197 1.00 97.94 86 HIS A CA 1
ATOM 628 C C . HIS A 1 86 ? -23.828 1.278 11.441 1.00 97.94 86 HIS A C 1
ATOM 630 O O . HIS A 1 86 ? -24.588 0.476 11.987 1.00 97.94 86 HIS A O 1
ATOM 636 N N . GLN A 1 87 ? -23.933 1.549 10.137 1.00 96.12 87 GLN A N 1
ATOM 637 C CA . GLN A 1 87 ? -25.023 1.018 9.313 1.00 96.12 87 GLN A CA 1
ATOM 638 C C . GLN A 1 87 ? -25.097 -0.518 9.336 1.00 96.12 87 GLN A C 1
ATOM 640 O O . GLN A 1 87 ? -26.188 -1.079 9.381 1.00 96.12 87 GLN A O 1
ATOM 645 N N . ALA A 1 88 ? -23.949 -1.202 9.362 1.00 95.81 88 ALA A N 1
ATOM 646 C CA . ALA A 1 88 ? -23.902 -2.661 9.499 1.00 95.81 88 ALA A CA 1
ATOM 647 C C . ALA A 1 88 ? -24.543 -3.140 10.814 1.00 95.81 88 ALA A C 1
ATOM 649 O O . ALA A 1 88 ? -25.330 -4.082 10.799 1.00 95.81 88 ALA A O 1
ATOM 650 N N . GLY A 1 89 ? -24.282 -2.459 11.936 1.00 96.88 89 GLY A N 1
ATOM 651 C CA . GLY A 1 89 ? -24.935 -2.765 13.208 1.00 96.88 89 GLY A CA 1
ATOM 652 C C . GLY A 1 89 ? -26.441 -2.526 13.144 1.00 96.88 89 GLY A C 1
ATOM 653 O O . GLY A 1 89 ? -27.211 -3.390 13.560 1.00 96.88 89 GLY A O 1
ATOM 654 N N . LYS A 1 90 ? -26.884 -1.421 12.528 1.00 95.50 90 LYS A N 1
ATOM 655 C CA . LYS A 1 90 ? -28.319 -1.142 12.333 1.00 95.50 90 LYS A CA 1
ATOM 656 C C . LYS A 1 90 ? -29.025 -2.234 11.529 1.00 95.50 90 LYS A C 1
ATOM 658 O O . LYS A 1 90 ? -30.090 -2.686 11.936 1.00 95.50 90 LYS A O 1
ATOM 663 N N . VAL A 1 91 ? -28.412 -2.714 10.447 1.00 95.50 91 VAL A N 1
ATOM 664 C CA . VAL A 1 91 ? -28.944 -3.831 9.643 1.00 95.50 91 VAL A CA 1
ATOM 665 C C . VAL A 1 91 ? -29.001 -5.137 10.444 1.00 95.50 91 VAL A C 1
ATOM 667 O O . VAL A 1 91 ? -29.931 -5.922 10.278 1.00 95.50 91 VAL A O 1
ATOM 670 N N . LEU A 1 92 ? -28.048 -5.364 11.351 1.00 95.81 92 LEU A N 1
ATOM 671 C CA . LEU A 1 92 ? -28.018 -6.545 12.221 1.00 95.81 92 LEU A CA 1
ATOM 672 C C . LEU A 1 92 ? -28.939 -6.440 13.449 1.00 95.81 92 LEU A C 1
ATOM 674 O O . LEU A 1 92 ? -29.009 -7.389 14.234 1.00 95.81 92 LEU A O 1
ATOM 678 N N . GLY A 1 93 ? -29.655 -5.323 13.617 1.00 95.50 93 GLY A N 1
ATOM 679 C CA . GLY A 1 93 ? -30.512 -5.074 14.777 1.00 95.50 93 GLY A CA 1
ATOM 680 C C . GLY A 1 93 ? -29.726 -4.848 16.071 1.00 95.50 93 GLY A C 1
ATOM 681 O O . GLY A 1 93 ? -30.211 -5.183 17.155 1.00 95.50 93 GLY A O 1
ATOM 682 N N . TRP A 1 94 ? -28.502 -4.325 15.963 1.00 97.25 94 TRP A N 1
ATOM 683 C CA . TRP A 1 94 ? -27.662 -3.995 17.110 1.00 97.25 94 TRP A CA 1
ATOM 684 C C . TRP A 1 94 ? -28.327 -2.906 17.956 1.00 97.25 94 TRP A C 1
ATOM 686 O O . TRP A 1 94 ? -28.790 -1.892 17.426 1.00 97.25 94 TRP A O 1
ATOM 696 N N . GLN A 1 95 ? -28.405 -3.136 19.265 1.00 96.75 95 GLN A N 1
ATOM 697 C CA . GLN A 1 95 ? -29.069 -2.218 20.188 1.00 96.75 95 GLN A CA 1
ATOM 698 C C . GLN A 1 95 ? -28.205 -0.984 20.442 1.00 96.75 95 GLN A C 1
ATOM 700 O O . GLN A 1 95 ? -26.980 -1.066 20.410 1.00 96.75 95 GLN A O 1
ATOM 705 N N . ASP A 1 96 ? -28.831 0.158 20.715 1.00 97.00 96 ASP A N 1
ATOM 706 C CA . ASP A 1 96 ? -28.081 1.327 21.171 1.00 97.00 96 ASP A CA 1
ATOM 707 C C . ASP A 1 96 ? -27.444 1.026 22.538 1.00 97.00 96 ASP A C 1
ATOM 709 O O . ASP A 1 96 ? -28.075 0.455 23.430 1.00 97.00 96 ASP A O 1
ATOM 713 N N . THR A 1 97 ? -26.176 1.396 22.688 1.00 98.12 97 THR A N 1
ATOM 714 C CA . THR A 1 97 ? -25.360 1.083 23.875 1.00 98.12 97 THR A CA 1
ATOM 715 C C . THR A 1 97 ? -25.114 2.310 24.747 1.00 98.12 97 THR A C 1
ATOM 717 O O . THR A 1 97 ? -24.600 2.202 25.855 1.00 98.12 97 THR A O 1
ATOM 720 N N . GLY A 1 98 ? -25.475 3.496 24.253 1.00 97.69 98 GLY A N 1
ATOM 721 C CA . GLY A 1 98 ? -25.210 4.771 24.906 1.00 97.69 98 GLY A CA 1
ATOM 722 C C . GLY A 1 98 ? -23.747 5.209 24.848 1.00 97.69 98 GLY A C 1
ATOM 723 O O . GLY A 1 98 ? -23.413 6.195 25.503 1.00 97.69 98 GLY A O 1
ATOM 724 N N . ILE A 1 99 ? -22.898 4.520 24.078 1.00 98.31 99 ILE A N 1
ATOM 725 C CA . ILE A 1 99 ? -21.493 4.884 23.890 1.00 98.31 99 ILE A CA 1
ATOM 726 C C . ILE A 1 99 ? -21.348 6.272 23.256 1.00 98.31 99 ILE A C 1
ATOM 728 O O . ILE A 1 99 ? -22.156 6.706 22.430 1.00 98.31 99 ILE A O 1
ATOM 732 N N . LYS A 1 100 ? -20.281 6.975 23.633 1.00 97.50 100 LYS A N 1
ATOM 733 C CA . LYS A 1 100 ? -19.866 8.241 23.032 1.00 97.50 100 LYS A CA 1
ATOM 734 C C . LYS A 1 100 ? -18.382 8.160 22.702 1.00 97.50 100 LYS A C 1
ATOM 736 O O . LYS A 1 100 ? -17.597 7.756 23.549 1.00 97.50 100 LYS A O 1
ATOM 741 N N . ILE A 1 101 ? -17.998 8.586 21.501 1.00 97.62 101 ILE A N 1
ATOM 742 C CA . ILE A 1 101 ? -16.591 8.684 21.089 1.00 97.62 101 ILE A CA 1
ATOM 743 C C . ILE A 1 101 ? -16.150 10.146 21.100 1.00 97.62 101 ILE A C 1
ATOM 745 O O . ILE A 1 101 ? -16.860 11.026 20.601 1.00 97.62 101 ILE A O 1
ATOM 749 N N . ILE A 1 102 ? -14.969 10.396 21.657 1.00 96.50 102 ILE A N 1
ATOM 750 C CA . ILE A 1 102 ? -14.251 11.664 21.574 1.00 96.50 102 ILE A CA 1
ATOM 751 C C . ILE A 1 102 ? -13.518 11.677 20.230 1.00 96.50 102 ILE A C 1
ATOM 753 O O . ILE A 1 102 ? -12.472 11.065 20.055 1.00 96.50 102 ILE A O 1
ATOM 757 N N . GLY A 1 103 ? -14.112 12.342 19.245 1.00 93.12 103 GLY A N 1
ATOM 758 C CA . GLY A 1 103 ? -13.555 12.456 17.901 1.00 93.12 103 GLY A CA 1
ATOM 759 C C . GLY A 1 103 ? -14.509 13.181 16.960 1.00 93.12 103 GLY A C 1
ATOM 760 O O . GLY A 1 103 ? -15.650 13.501 17.309 1.00 93.12 103 GLY A O 1
ATOM 761 N N . ARG A 1 104 ? -14.065 13.440 15.729 1.00 95.25 104 ARG A N 1
ATOM 762 C CA . ARG A 1 104 ? -14.899 14.091 14.714 1.00 95.25 104 ARG A CA 1
ATOM 763 C C . ARG A 1 104 ? -15.789 13.058 14.030 1.00 95.25 104 ARG A C 1
ATOM 765 O O . ARG A 1 104 ? -15.355 12.344 13.127 1.00 95.25 104 ARG A O 1
ATOM 772 N N . ARG A 1 105 ? -17.064 13.021 14.419 1.00 95.50 105 ARG A N 1
ATOM 773 C CA . ARG A 1 105 ? -18.079 12.195 13.750 1.00 95.50 105 ARG A CA 1
ATOM 774 C C . ARG A 1 105 ? -18.241 12.626 12.289 1.00 95.50 105 ARG A C 1
ATOM 776 O O . ARG A 1 105 ? -18.476 13.802 12.017 1.00 95.50 105 ARG A O 1
ATOM 783 N N . SER A 1 106 ? -18.133 11.680 11.358 1.00 93.56 106 SER A N 1
ATOM 784 C CA . SER A 1 106 ? -18.405 11.911 9.931 1.00 93.56 106 SER A CA 1
ATOM 785 C C . SER A 1 106 ? -19.794 11.423 9.545 1.00 93.56 106 SER A C 1
ATOM 787 O O . SER A 1 106 ? -20.615 12.196 9.065 1.00 93.56 106 SER A O 1
ATOM 789 N N . THR A 1 107 ? -20.065 10.151 9.806 1.00 94.62 107 THR A N 1
ATOM 790 C CA . THR A 1 107 ? -21.371 9.501 9.644 1.00 94.62 107 THR A CA 1
ATOM 791 C C . THR A 1 107 ? -21.612 8.620 10.875 1.00 94.62 107 THR A C 1
ATOM 793 O O . THR A 1 107 ? -20.659 8.383 11.623 1.00 94.62 107 THR A O 1
ATOM 796 N N . PRO A 1 108 ? -22.840 8.130 11.133 1.00 95.56 108 PRO A N 1
ATOM 797 C CA . PRO A 1 108 ? -23.097 7.244 12.271 1.00 95.56 108 PRO A CA 1
ATOM 798 C C . PRO A 1 108 ? -22.094 6.081 12.345 1.00 95.56 108 PRO A C 1
ATOM 800 O O . PRO A 1 108 ? -21.834 5.420 11.337 1.00 95.56 108 PRO A O 1
ATOM 803 N N . GLY A 1 109 ? -21.465 5.907 13.513 1.00 96.06 109 GLY A N 1
ATOM 804 C CA . GLY A 1 109 ? -20.451 4.879 13.755 1.00 96.06 109 GLY A CA 1
ATOM 805 C C . GLY A 1 109 ? -19.101 5.072 13.063 1.00 96.06 109 GLY A C 1
ATOM 806 O O . GLY A 1 109 ? -18.316 4.130 13.058 1.00 96.06 109 GLY A O 1
ATOM 807 N N . ARG A 1 110 ? -18.817 6.242 12.467 1.00 98.00 110 ARG A N 1
ATOM 808 C CA . ARG A 1 110 ? -17.534 6.559 11.807 1.00 98.00 110 ARG A CA 1
ATOM 809 C C . ARG A 1 110 ? -16.942 7.856 12.357 1.00 98.00 110 ARG A C 1
ATOM 811 O O . ARG A 1 110 ? -17.524 8.933 12.175 1.00 98.00 110 ARG A O 1
ATOM 818 N N . TYR A 1 111 ? -15.766 7.757 12.974 1.00 97.50 111 TYR A N 1
ATOM 819 C CA . TYR A 1 111 ? -15.099 8.866 13.657 1.00 97.50 111 TYR A CA 1
ATOM 820 C C . TYR A 1 111 ? -13.675 9.063 13.140 1.00 97.50 111 TYR A C 1
ATOM 822 O O . TYR A 1 111 ? -12.867 8.139 13.155 1.00 97.50 111 TYR A O 1
ATOM 830 N N . PHE A 1 112 ? -13.374 10.284 12.704 1.00 95.19 112 PHE A N 1
ATOM 831 C CA . PHE A 1 112 ? -12.024 10.718 12.349 1.00 95.19 112 PHE A CA 1
ATOM 832 C C . PHE A 1 112 ? -11.342 11.374 13.544 1.00 95.19 112 PHE A C 1
ATOM 834 O O . PHE A 1 112 ? -12.020 11.981 14.380 1.00 95.19 112 PHE A O 1
ATOM 841 N N . LYS A 1 113 ? -10.003 11.368 13.546 1.00 89.00 113 LYS A N 1
ATOM 842 C CA . LYS A 1 113 ? -9.180 12.132 14.499 1.00 89.00 113 LYS A CA 1
ATOM 843 C C . LYS A 1 113 ? -9.589 11.880 15.954 1.00 89.00 113 LYS A C 1
ATOM 845 O O . LYS A 1 113 ? -9.854 12.819 16.700 1.00 89.00 113 LYS A O 1
ATOM 850 N N . VAL A 1 114 ? -9.707 10.606 16.324 1.00 92.88 114 VAL A N 1
ATOM 851 C CA . VAL A 1 114 ? -9.854 10.219 17.738 1.00 92.88 114 VAL A CA 1
ATOM 852 C C . VAL A 1 114 ? -8.539 10.414 18.502 1.00 92.88 114 VAL A C 1
ATOM 854 O O . VAL A 1 114 ? -8.545 10.620 19.707 1.00 92.88 114 VAL A O 1
ATOM 857 N N . SER A 1 115 ? -7.417 10.392 17.779 1.00 93.38 115 SER A N 1
ATOM 858 C CA . SER A 1 115 ? -6.068 10.699 18.242 1.00 93.38 115 SER A CA 1
ATOM 859 C C . SER A 1 115 ? -5.200 11.090 17.038 1.00 93.38 115 SER A C 1
ATOM 861 O O . SER A 1 115 ? -5.597 10.865 15.891 1.00 93.38 115 SER A O 1
ATOM 863 N N . GLU A 1 116 ? -4.020 11.654 17.294 1.00 90.56 116 GLU A N 1
ATOM 864 C CA . GLU A 1 116 ? -2.972 11.813 16.280 1.00 90.56 116 GLU A CA 1
ATOM 865 C C . GLU A 1 116 ? -2.406 10.443 15.851 1.00 90.56 116 GLU A C 1
ATOM 867 O O . GLU A 1 116 ? -2.460 9.499 16.653 1.00 90.56 116 GLU A O 1
ATOM 872 N N . PRO A 1 117 ? -1.861 10.313 14.625 1.00 88.12 117 PRO A N 1
ATOM 873 C CA . PRO A 1 117 ? -1.154 9.110 14.182 1.00 88.12 117 PRO A CA 1
ATOM 874 C C . PRO A 1 117 ? 0.064 8.786 15.059 1.00 88.12 117 PRO A C 1
ATOM 876 O O . PRO A 1 117 ? 0.711 9.680 15.606 1.00 88.12 117 PRO A O 1
ATOM 879 N N . GLY A 1 118 ? 0.398 7.504 15.189 1.00 86.62 118 GLY A N 1
ATOM 880 C CA . GLY A 1 118 ? 1.522 7.044 16.001 1.00 86.62 118 GLY A CA 1
ATOM 881 C C . GLY A 1 118 ? 1.677 5.522 16.040 1.00 86.62 118 GLY A C 1
ATOM 882 O O . GLY A 1 118 ? 1.072 4.795 15.260 1.00 86.62 118 GLY A O 1
ATOM 883 N N . LEU A 1 119 ? 2.512 5.042 16.965 1.00 83.75 119 LEU A N 1
ATOM 884 C CA . LEU A 1 119 ? 2.874 3.619 17.115 1.00 83.75 119 LEU A CA 1
ATOM 885 C C . LEU A 1 119 ? 2.026 2.862 18.159 1.00 83.75 119 LEU A C 1
ATOM 887 O O . LEU A 1 119 ? 2.384 1.766 18.588 1.00 83.75 119 LEU A O 1
ATOM 891 N N . GLY A 1 120 ? 0.953 3.482 18.635 1.00 89.88 120 GLY A N 1
ATOM 892 C CA . GLY A 1 120 ? 0.000 2.953 19.603 1.00 89.88 120 GLY A CA 1
ATOM 893 C C . GLY A 1 120 ? -1.171 2.223 18.943 1.00 89.88 120 GLY A C 1
ATOM 894 O O . GLY A 1 120 ? -1.028 1.558 17.915 1.00 89.88 120 GLY A O 1
ATOM 895 N N . TRP A 1 121 ? -2.347 2.301 19.562 1.00 94.12 121 TRP A N 1
ATOM 896 C CA . TRP A 1 121 ? -3.521 1.524 19.161 1.00 94.12 121 TRP A CA 1
ATOM 897 C C . TRP A 1 121 ? -4.024 1.872 17.758 1.00 94.12 121 TRP A C 1
ATOM 899 O O . TRP A 1 121 ? -4.349 3.024 17.486 1.00 94.12 121 TRP A O 1
ATOM 909 N N . GLY A 1 122 ? -4.125 0.889 16.862 1.00 90.50 122 GLY A N 1
ATOM 910 C CA . GLY A 1 122 ? -4.680 1.093 15.516 1.00 90.50 122 GLY A CA 1
ATOM 911 C C . GLY A 1 122 ? -3.953 2.162 14.688 1.00 90.50 122 GLY A C 1
ATOM 912 O O . GLY A 1 122 ? -4.592 2.843 13.889 1.00 90.50 122 GLY A O 1
ATOM 913 N N . GLY A 1 123 ? -2.647 2.352 14.919 1.00 89.62 123 GLY A N 1
ATOM 914 C CA . GLY A 1 123 ? -1.832 3.369 14.242 1.00 89.62 123 GLY A CA 1
ATOM 915 C C . GLY A 1 123 ? -1.964 4.784 14.816 1.00 89.62 123 GLY A C 1
ATOM 916 O O . GLY A 1 123 ? -1.586 5.755 14.164 1.00 89.62 123 GLY A O 1
ATOM 917 N N . THR A 1 124 ? -2.533 4.932 16.013 1.00 92.06 124 THR A N 1
ATOM 918 C CA . THR A 1 124 ? -2.636 6.215 16.730 1.00 92.06 124 THR A CA 1
ATOM 919 C C . THR A 1 124 ? -1.495 6.397 17.733 1.00 92.06 124 THR A C 1
ATOM 921 O O . THR A 1 124 ? -0.729 5.479 17.985 1.00 92.06 124 THR A O 1
ATOM 924 N N . SER A 1 125 ? -1.377 7.559 18.370 1.00 92.00 125 SER A N 1
ATOM 925 C CA . SER A 1 125 ? -0.433 7.795 19.469 1.00 92.00 125 SER A CA 1
ATOM 926 C C . SER A 1 125 ? -0.913 7.315 20.851 1.00 92.00 125 SER A C 1
ATOM 928 O O . SER A 1 125 ? -0.145 7.401 21.810 1.00 92.00 125 SER A O 1
ATOM 930 N N . ILE A 1 126 ? -2.143 6.794 20.985 1.00 93.75 126 ILE A N 1
ATOM 931 C CA . ILE A 1 126 ? -2.689 6.362 22.284 1.00 93.75 126 ILE A CA 1
ATOM 932 C C . ILE A 1 126 ? -2.231 4.951 22.670 1.00 93.75 126 ILE A C 1
ATOM 934 O O . ILE A 1 126 ? -2.190 4.032 21.851 1.00 93.75 126 ILE A O 1
ATOM 938 N N . SER A 1 127 ? -1.923 4.768 23.952 1.00 92.75 127 SER A N 1
ATOM 939 C CA . SER A 1 127 ? -1.635 3.462 24.560 1.00 92.75 127 SER A CA 1
ATOM 940 C C . SER A 1 127 ? -2.857 2.850 25.252 1.00 92.75 127 SER A C 1
ATOM 942 O O . SER A 1 127 ? -3.011 1.630 25.238 1.00 92.75 127 SER A O 1
ATOM 944 N N . ASP A 1 128 ? -3.723 3.689 25.826 1.00 95.50 128 ASP A N 1
ATOM 945 C CA . ASP A 1 128 ? -4.992 3.296 26.438 1.00 95.50 128 ASP A CA 1
ATOM 946 C C . ASP A 1 128 ? -6.156 3.594 25.478 1.00 95.50 128 ASP A C 1
ATOM 948 O O . ASP A 1 128 ? -6.456 4.766 25.235 1.00 95.50 128 ASP A O 1
ATOM 952 N N . PRO A 1 129 ? -6.845 2.572 24.936 1.00 96.31 129 PRO A N 1
ATOM 953 C CA . PRO A 1 129 ? -7.958 2.790 24.022 1.00 96.31 129 PRO A CA 1
ATOM 954 C C . PRO A 1 129 ? -9.170 3.441 24.706 1.00 96.31 129 PRO A C 1
ATOM 956 O O . PRO A 1 129 ? -10.020 3.996 24.017 1.00 96.31 129 PRO A O 1
ATOM 959 N N . LEU A 1 130 ? -9.274 3.440 26.040 1.00 97.62 130 LEU A N 1
ATOM 960 C CA . LEU A 1 130 ? -10.382 4.107 26.730 1.00 97.62 130 LEU A CA 1
ATOM 961 C C . LEU A 1 130 ? -10.320 5.635 26.614 1.00 97.62 130 LEU A C 1
ATOM 963 O O . LEU A 1 130 ? -11.351 6.293 26.761 1.00 97.62 130 LEU A O 1
ATOM 967 N N . SER A 1 131 ? -9.157 6.213 26.288 1.00 97.00 131 SER A N 1
ATOM 968 C CA . SER A 1 131 ? -8.984 7.668 26.181 1.00 97.00 131 SER A CA 1
ATOM 969 C C . SER A 1 131 ? -9.820 8.308 25.068 1.00 97.00 131 SER A C 1
ATOM 971 O O . SER A 1 131 ? -10.015 9.522 25.068 1.00 97.00 131 SER A O 1
ATOM 973 N N . ILE A 1 132 ? -10.307 7.511 24.111 1.00 97.00 132 ILE A N 1
ATOM 974 C CA . ILE A 1 132 ? -11.176 7.976 23.021 1.00 97.00 132 ILE A CA 1
ATOM 975 C C . ILE A 1 132 ? -12.667 7.851 23.353 1.00 97.00 132 ILE A C 1
ATOM 977 O O . ILE A 1 132 ? -13.511 8.170 22.515 1.00 97.00 132 ILE A O 1
ATOM 981 N N . LEU A 1 133 ? -13.021 7.386 24.553 1.00 97.81 133 LEU A N 1
ATOM 982 C CA . LEU A 1 133 ? -14.405 7.250 24.997 1.00 97.81 133 LEU A CA 1
ATOM 983 C C . LEU A 1 133 ? -14.840 8.477 25.805 1.00 97.81 133 LEU A C 1
ATOM 985 O O . LEU A 1 133 ? -14.121 8.977 26.665 1.00 97.81 133 LEU A O 1
ATOM 989 N N . GLY A 1 134 ? -16.045 8.964 25.525 1.00 97.25 134 GLY A N 1
ATOM 990 C CA . GLY A 1 134 ? -16.730 9.964 26.338 1.00 97.25 134 GLY A CA 1
ATOM 991 C C . GLY A 1 134 ? -17.665 9.322 27.363 1.00 97.25 134 GLY A C 1
ATOM 992 O O . GLY A 1 134 ? -17.750 8.103 27.481 1.00 97.25 134 GLY A O 1
ATOM 993 N N . GLU A 1 135 ? -18.421 10.158 28.074 1.00 97.25 135 GLU A N 1
ATOM 994 C CA . GLU A 1 135 ? -19.426 9.694 29.038 1.00 97.25 135 GLU A CA 1
ATOM 995 C C . GLU A 1 135 ? -20.517 8.834 28.379 1.00 97.25 135 GLU A C 1
ATOM 997 O O . GLU A 1 135 ? -21.105 9.219 27.359 1.00 97.25 135 GLU A O 1
ATOM 1002 N N . TRP A 1 136 ? -20.809 7.693 29.005 1.00 98.12 136 TRP A N 1
ATOM 1003 C CA . TRP A 1 136 ? -21.851 6.760 28.587 1.00 98.12 136 TRP A CA 1
ATOM 1004 C C . TRP A 1 136 ? -23.247 7.257 28.977 1.00 98.12 136 TRP A C 1
ATOM 1006 O O . TRP A 1 136 ? -23.460 7.825 30.047 1.00 98.12 136 TRP A O 1
ATOM 1016 N N . ASN A 1 137 ? -24.232 7.032 28.106 1.00 97.56 137 ASN A N 1
ATOM 1017 C CA . ASN A 1 137 ? -25.585 7.559 28.271 1.00 97.56 137 ASN A CA 1
ATOM 1018 C C . ASN A 1 137 ? -26.604 6.470 28.638 1.00 97.56 137 ASN A C 1
ATOM 1020 O O . ASN A 1 137 ? -27.088 5.738 27.771 1.00 97.56 137 ASN A O 1
ATOM 1024 N N . ALA A 1 138 ? -27.012 6.439 29.910 1.00 97.12 138 ALA A N 1
ATOM 1025 C CA . ALA A 1 138 ? -28.009 5.494 30.423 1.00 97.12 138 ALA A CA 1
ATOM 1026 C C . ALA A 1 138 ? -29.358 5.562 29.686 1.00 97.12 138 ALA A C 1
ATOM 1028 O O . ALA A 1 138 ? -29.985 4.542 29.412 1.00 97.12 138 ALA A O 1
ATOM 1029 N N . LYS A 1 139 ? -29.787 6.764 29.271 1.00 96.69 139 LYS A N 1
ATOM 1030 C CA . LYS A 1 139 ? -31.044 6.959 28.522 1.00 96.69 139 LYS A CA 1
ATOM 1031 C C . LYS A 1 139 ? -30.992 6.372 27.108 1.00 96.69 139 LYS A C 1
ATOM 1033 O O . LYS A 1 139 ? -32.019 6.317 26.442 1.00 96.69 139 LYS A O 1
ATOM 1038 N N . LYS A 1 140 ? -29.804 5.982 26.638 1.00 95.69 140 LYS A N 1
ATOM 1039 C CA . LYS A 1 140 ? -29.557 5.400 25.314 1.00 95.69 140 LYS A CA 1
ATOM 1040 C C . LYS A 1 140 ? -29.003 3.973 25.383 1.00 95.69 140 LYS A C 1
ATOM 1042 O O . LYS A 1 140 ? -28.394 3.529 24.421 1.00 95.69 140 LYS A O 1
ATOM 1047 N N . GLY A 1 141 ? -29.209 3.272 26.501 1.00 96.38 141 GLY A N 1
ATOM 1048 C CA . GLY A 1 141 ? -28.925 1.837 26.623 1.00 96.38 141 GLY A CA 1
ATOM 1049 C C . GLY A 1 141 ? -27.695 1.466 27.454 1.00 96.38 141 GLY A C 1
ATOM 1050 O O . GLY A 1 141 ? -27.494 0.274 27.714 1.00 96.38 141 GLY A O 1
A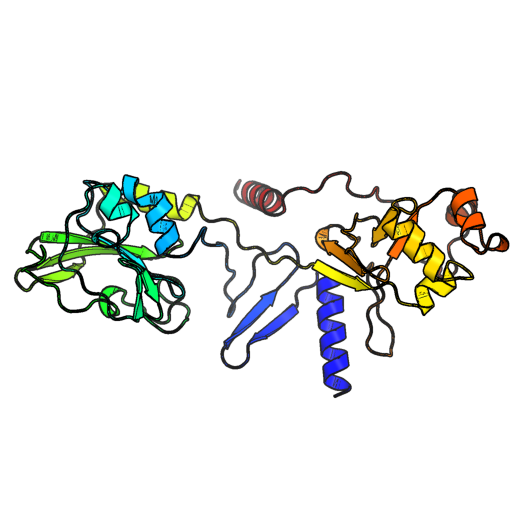TOM 1051 N N . ALA A 1 142 ? -26.911 2.449 27.917 1.00 98.19 142 ALA A N 1
ATOM 1052 C CA . ALA A 1 142 ? -25.797 2.178 28.825 1.00 98.19 142 ALA A CA 1
ATOM 1053 C C . ALA A 1 142 ? -26.318 1.639 30.164 1.00 98.19 142 ALA A C 1
ATOM 1055 O O . ALA A 1 142 ? -27.273 2.174 30.731 1.00 98.19 142 ALA A O 1
ATOM 1056 N N . ARG A 1 143 ? -25.698 0.570 30.662 1.00 98.44 143 ARG A N 1
ATOM 1057 C CA . ARG A 1 143 ? -26.100 -0.118 31.895 1.00 98.44 143 ARG A CA 1
ATOM 1058 C C . ARG A 1 143 ? -24.911 -0.858 32.516 1.00 98.44 143 ARG A C 1
ATOM 1060 O O . ARG A 1 143 ? -24.025 -1.261 31.758 1.00 98.44 143 ARG A O 1
ATOM 1067 N N . PRO A 1 144 ? -24.910 -1.093 33.839 1.00 98.56 144 PRO A N 1
ATOM 1068 C CA . PRO A 1 144 ? -23.911 -1.944 34.475 1.00 98.56 144 PRO A CA 1
ATOM 1069 C C . PRO A 1 144 ? -23.882 -3.338 33.833 1.00 98.56 144 PRO A C 1
ATOM 1071 O O . PRO A 1 144 ? -24.922 -3.884 33.453 1.00 98.56 144 PRO A O 1
ATOM 1074 N N . GLY A 1 145 ? -22.682 -3.890 33.665 1.00 98.38 145 GLY A N 1
ATOM 1075 C CA . GLY A 1 145 ? -22.436 -5.173 33.007 1.00 98.38 145 GLY A CA 1
ATOM 1076 C C . GLY A 1 145 ? -22.479 -5.147 31.475 1.00 98.38 145 GLY A C 1
ATOM 1077 O O . GLY A 1 145 ? -22.258 -6.190 30.864 1.00 98.38 145 GLY A O 1
ATOM 1078 N N . LEU A 1 146 ? -22.741 -3.996 30.833 1.00 98.69 146 LEU A N 1
ATOM 1079 C CA . LEU A 1 146 ? -22.638 -3.874 29.374 1.00 98.69 146 LEU A CA 1
ATOM 1080 C C . LEU A 1 146 ? -21.206 -4.188 28.937 1.00 98.69 146 LEU A C 1
ATOM 1082 O O . LEU A 1 146 ? -20.253 -3.573 29.415 1.00 98.69 146 LEU A O 1
ATOM 1086 N N . SER A 1 147 ? -21.081 -5.141 28.021 1.00 98.75 147 SER A N 1
ATOM 1087 C CA . SER A 1 147 ? -19.804 -5.665 27.554 1.00 98.75 147 SER A CA 1
ATOM 1088 C C . SER A 1 147 ? -19.268 -4.919 26.325 1.00 98.75 147 SER A C 1
ATOM 1090 O O . SER A 1 147 ? -19.990 -4.688 25.357 1.00 98.75 147 SER A O 1
ATOM 1092 N N . LEU A 1 148 ? -17.985 -4.560 26.342 1.00 98.81 148 LEU A N 1
ATOM 1093 C CA . LEU A 1 148 ? -17.310 -3.795 25.292 1.00 98.81 148 LEU A CA 1
ATOM 1094 C C . LEU A 1 148 ? -16.049 -4.525 24.825 1.00 98.81 148 LEU A C 1
ATOM 1096 O O . LEU A 1 148 ? -15.163 -4.829 25.624 1.00 98.81 148 LEU A O 1
ATOM 1100 N N . LEU A 1 149 ? -15.935 -4.730 23.515 1.00 98.69 149 LEU A N 1
ATOM 1101 C CA . LEU A 1 149 ? -14.689 -5.097 22.849 1.00 98.69 149 LEU A CA 1
ATOM 1102 C C . LEU A 1 149 ? -14.069 -3.844 22.225 1.00 98.69 149 LEU A C 1
ATOM 1104 O O . LEU A 1 149 ? -14.694 -3.191 21.393 1.00 98.69 149 LEU A O 1
ATOM 1108 N N . MET A 1 150 ? -12.824 -3.540 22.574 1.00 98.50 150 MET A N 1
ATOM 1109 C CA . MET A 1 150 ? -11.998 -2.615 21.798 1.00 98.50 150 MET A CA 1
ATOM 1110 C C . MET A 1 150 ? -10.946 -3.427 21.055 1.00 98.50 150 MET A C 1
ATOM 1112 O O . MET A 1 150 ? -10.301 -4.279 21.663 1.00 98.50 150 MET A O 1
ATOM 1116 N N . VAL A 1 151 ? -10.786 -3.196 19.753 1.00 97.94 151 VAL A N 1
ATOM 1117 C CA . VAL A 1 151 ? -9.842 -3.947 18.906 1.00 97.94 151 VAL A CA 1
ATOM 1118 C C . VAL A 1 151 ? -9.227 -3.045 17.834 1.00 97.94 151 VAL A C 1
ATOM 1120 O O . VAL A 1 151 ? -9.901 -2.148 17.335 1.00 97.94 151 VAL A O 1
ATOM 1123 N N . SER A 1 152 ? -7.957 -3.240 17.483 1.00 96.25 152 SER A N 1
ATOM 1124 C CA . SER A 1 152 ? -7.320 -2.547 16.357 1.00 96.25 152 SER A CA 1
ATOM 1125 C C . SER A 1 152 ? -7.727 -3.150 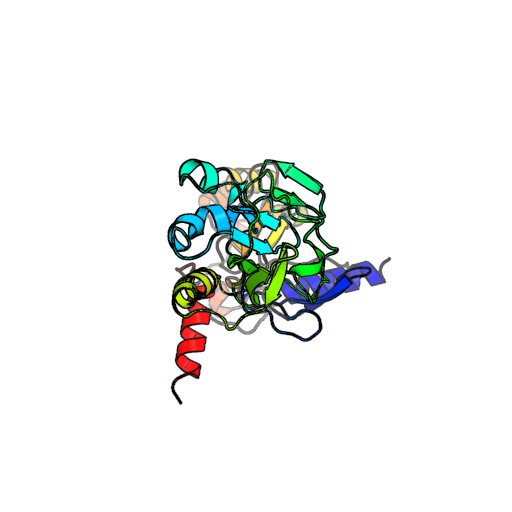15.010 1.00 96.25 152 SER A C 1
ATOM 1127 O O . SER A 1 152 ? -8.268 -4.253 14.924 1.00 96.25 152 SER A O 1
ATOM 1129 N N . THR A 1 153 ? -7.426 -2.453 13.918 1.00 94.88 153 THR A N 1
ATOM 1130 C CA . THR A 1 153 ? -7.681 -2.948 12.556 1.00 94.88 153 THR A CA 1
ATOM 1131 C C . THR A 1 153 ? -6.799 -4.124 12.128 1.00 94.88 153 THR A C 1
ATOM 1133 O O . THR A 1 153 ? -7.121 -4.767 11.131 1.00 94.88 153 THR A O 1
ATOM 1136 N N . THR A 1 154 ? -5.739 -4.435 12.883 1.00 92.44 154 THR A N 1
ATOM 1137 C CA . THR A 1 154 ? -4.874 -5.612 12.681 1.00 92.44 154 THR A CA 1
ATOM 1138 C C . THR A 1 154 ? -5.181 -6.766 13.635 1.00 92.44 154 THR A C 1
ATOM 1140 O O . THR A 1 154 ? -4.632 -7.850 13.474 1.00 92.44 154 THR A O 1
ATOM 1143 N N . GLY A 1 155 ? -6.033 -6.554 14.645 1.00 92.69 155 GLY A N 1
ATOM 1144 C CA . GLY A 1 155 ? -6.307 -7.552 15.684 1.00 92.69 155 GLY A CA 1
ATOM 1145 C C . GLY A 1 155 ? -5.161 -7.758 16.684 1.00 92.69 155 GLY A C 1
ATOM 1146 O O . GLY A 1 155 ? -5.317 -8.517 17.631 1.00 92.69 155 GLY A O 1
ATOM 1147 N N . GLU A 1 156 ? -4.034 -7.058 16.533 1.00 90.44 156 GLU A N 1
ATOM 1148 C CA . GLU A 1 156 ? -2.859 -7.189 17.413 1.00 90.44 156 GLU A CA 1
ATOM 1149 C C . GLU A 1 156 ? -3.065 -6.562 18.788 1.00 90.44 156 GLU A C 1
ATOM 1151 O O . GLU A 1 156 ? -2.426 -6.944 19.767 1.00 90.44 156 GLU A O 1
ATOM 1156 N N . GLN A 1 157 ? -3.955 -5.575 18.858 1.00 95.31 157 GLN A N 1
ATOM 1157 C CA . GLN A 1 157 ? -4.302 -4.885 20.086 1.00 95.31 157 GLN A CA 1
ATOM 1158 C C . GLN A 1 157 ? -5.791 -5.084 20.314 1.00 95.31 157 GLN A C 1
ATOM 1160 O O . GLN A 1 157 ? -6.617 -4.719 19.476 1.00 95.31 157 GLN A O 1
ATOM 1165 N N . PHE A 1 158 ? -6.142 -5.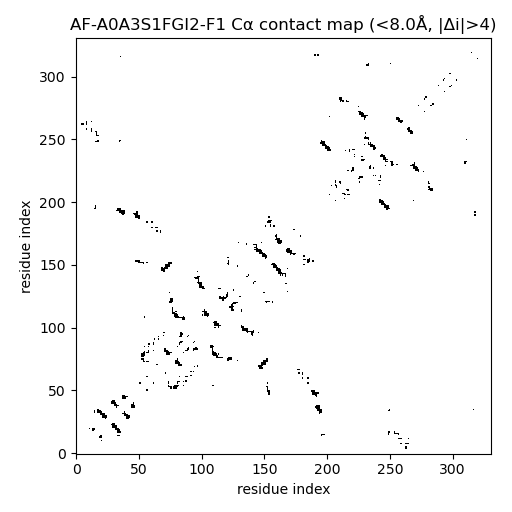688 21.442 1.00 97.56 158 PHE A N 1
ATOM 1166 C CA . PHE A 1 158 ? -7.527 -5.898 21.821 1.00 97.56 158 PHE A CA 1
ATOM 1167 C C . PHE A 1 158 ? -7.673 -5.943 23.337 1.00 97.56 158 PHE A C 1
ATOM 1169 O O . PHE A 1 158 ? -6.772 -6.363 24.063 1.00 97.56 158 PHE A O 1
ATOM 1176 N N . ALA A 1 159 ? -8.832 -5.513 23.820 1.00 98.25 159 ALA A N 1
ATOM 1177 C CA . ALA A 1 159 ? -9.173 -5.536 25.228 1.00 98.25 159 ALA A CA 1
ATOM 1178 C C . ALA A 1 159 ? -10.689 -5.656 25.405 1.00 98.25 159 ALA A C 1
ATOM 1180 O O . ALA A 1 159 ? -11.475 -5.216 24.564 1.00 98.25 159 ALA A O 1
ATOM 1181 N N . TYR A 1 160 ? -11.085 -6.287 26.507 1.00 98.69 160 TYR A N 1
ATOM 1182 C CA . TYR A 1 160 ? -12.479 -6.500 26.867 1.00 98.69 160 TYR A CA 1
ATOM 1183 C C . TYR A 1 160 ? -12.787 -5.788 28.181 1.00 98.69 160 TYR A C 1
ATOM 1185 O O . TYR A 1 160 ? -12.025 -5.888 29.148 1.00 98.69 160 TYR A O 1
ATOM 1193 N N . TYR A 1 161 ? -13.908 -5.081 28.202 1.00 98.81 161 TYR A N 1
ATOM 1194 C CA . TYR A 1 161 ? -14.352 -4.265 29.320 1.00 98.81 161 TYR A CA 1
ATOM 1195 C C . TYR A 1 161 ? -15.811 -4.564 29.637 1.00 98.81 161 TYR A C 1
ATOM 1197 O O . TYR A 1 161 ? -16.586 -4.948 28.762 1.00 98.81 161 TYR A O 1
ATOM 1205 N N . GLU A 1 162 ? -16.191 -4.338 30.886 1.00 98.75 162 GLU A N 1
ATOM 1206 C CA . GLU A 1 162 ? -17.588 -4.299 31.308 1.00 98.75 162 GLU A CA 1
ATOM 1207 C C . GLU A 1 162 ? -17.831 -2.997 32.062 1.00 98.75 162 GLU A C 1
ATOM 1209 O O . GLU A 1 162 ? -16.971 -2.567 32.834 1.00 98.75 162 GLU A O 1
ATOM 1214 N N . LEU A 1 163 ? -18.977 -2.359 31.823 1.00 98.75 163 LEU A N 1
ATOM 1215 C CA . LEU A 1 163 ? -19.353 -1.160 32.567 1.00 98.75 163 LEU A CA 1
ATOM 1216 C C . LEU A 1 163 ? -19.637 -1.507 34.032 1.00 98.75 163 LEU A C 1
ATOM 1218 O O . LEU A 1 163 ? -20.372 -2.454 34.313 1.00 98.75 163 LEU A O 1
ATOM 1222 N N . ASP A 1 164 ? -19.076 -0.738 34.959 1.00 98.44 164 ASP A N 1
ATOM 1223 C CA . ASP A 1 164 ? -19.418 -0.815 36.379 1.00 98.44 164 ASP A CA 1
ATOM 1224 C C . ASP A 1 164 ? -20.746 -0.096 36.702 1.00 98.44 164 ASP A C 1
ATOM 1226 O O . ASP A 1 164 ? -21.472 0.359 35.810 1.00 98.44 164 ASP A O 1
ATOM 1230 N N . ASP A 1 165 ? -21.076 -0.002 37.992 1.00 98.00 165 ASP A N 1
ATOM 1231 C CA . ASP A 1 165 ? -22.290 0.665 38.479 1.00 98.00 165 ASP A CA 1
ATOM 1232 C C . ASP A 1 165 ? -22.305 2.179 38.192 1.00 98.00 165 ASP A C 1
ATOM 1234 O O . ASP A 1 165 ? -23.373 2.790 38.117 1.00 98.00 165 ASP A O 1
ATOM 1238 N N . GLU A 1 166 ? -21.133 2.783 37.973 1.00 97.69 166 GLU A N 1
ATOM 1239 C CA . GLU A 1 166 ? -20.954 4.185 37.579 1.00 97.69 166 GLU A CA 1
ATOM 1240 C C . GLU A 1 166 ? -20.881 4.359 36.050 1.00 97.69 166 GLU A C 1
ATOM 1242 O O . GLU A 1 166 ? -20.628 5.462 35.560 1.00 97.69 166 GLU A O 1
ATOM 1247 N N . LEU A 1 167 ? -21.129 3.287 35.286 1.00 97.88 167 LEU A N 1
ATOM 1248 C CA . LEU A 1 167 ? -21.027 3.225 33.825 1.00 97.88 167 LEU A CA 1
ATOM 1249 C C . LEU A 1 167 ? -19.618 3.506 33.286 1.00 97.88 167 LEU A C 1
ATOM 1251 O O . LEU A 1 167 ? -19.461 3.958 32.148 1.00 97.88 167 LEU A O 1
ATOM 1255 N N . LYS A 1 168 ? -18.584 3.222 34.080 1.00 98.12 168 LYS A N 1
ATOM 1256 C CA . LYS A 1 168 ? -17.189 3.300 33.648 1.00 98.12 168 LYS A CA 1
ATOM 1257 C C . LYS A 1 168 ? -16.722 1.934 33.144 1.00 98.12 168 LYS A C 1
ATOM 1259 O O . LYS A 1 168 ? -16.982 0.920 33.790 1.00 98.12 168 LYS A O 1
ATOM 1264 N N . PRO A 1 169 ? -16.028 1.869 31.997 1.00 98.19 169 PRO A N 1
ATOM 1265 C CA . PRO A 1 169 ? -15.489 0.616 31.489 1.00 98.19 169 PRO A CA 1
ATOM 1266 C C . PRO A 1 169 ? -14.352 0.119 32.385 1.00 98.19 169 PRO A C 1
ATOM 1268 O O . PRO A 1 169 ? -13.313 0.763 32.510 1.00 98.19 169 PRO A O 1
ATOM 1271 N N . VAL A 1 170 ? -14.531 -1.062 32.974 1.00 98.38 170 VAL A N 1
ATOM 1272 C CA . VAL A 1 170 ? -13.512 -1.747 33.772 1.00 98.38 170 VAL A CA 1
ATOM 1273 C C . VAL A 1 170 ? -12.983 -2.931 32.980 1.00 98.38 170 VAL A C 1
ATOM 1275 O O . VAL A 1 170 ? -13.751 -3.800 32.562 1.00 98.38 170 VAL A O 1
ATOM 1278 N N . GLN A 1 171 ? -11.666 -2.981 32.777 1.00 98.44 171 GLN A N 1
ATOM 1279 C CA . GLN A 1 171 ? -11.036 -4.064 32.027 1.00 98.44 171 GLN A CA 1
ATOM 1280 C C . GLN A 1 171 ? -11.257 -5.403 32.738 1.00 98.44 171 GLN A C 1
ATOM 1282 O O . GLN A 1 171 ? -11.063 -5.529 33.949 1.00 98.44 171 GLN A O 1
ATOM 1287 N N . LYS A 1 172 ? -11.651 -6.420 31.973 1.00 98.44 172 LYS A N 1
ATOM 1288 C CA . LYS A 1 172 ? -11.830 -7.793 32.449 1.00 98.44 172 LYS A CA 1
ATOM 1289 C C . LYS A 1 172 ? -10.901 -8.732 31.688 1.00 98.44 172 LYS A C 1
ATOM 1291 O O . LYS A 1 172 ? -10.282 -8.370 30.686 1.00 98.44 172 LYS A O 1
ATOM 1296 N N . ARG A 1 173 ? -10.807 -9.977 32.163 1.00 98.00 173 ARG A N 1
ATOM 1297 C CA . ARG A 1 173 ? -10.129 -11.039 31.416 1.00 98.00 173 ARG A CA 1
ATOM 1298 C C . ARG A 1 173 ? -10.804 -11.197 30.055 1.00 98.00 173 ARG A C 1
ATOM 1300 O O . ARG A 1 173 ? -12.027 -11.273 29.979 1.00 98.00 173 ARG A O 1
ATOM 1307 N N . PHE A 1 174 ? -9.999 -11.287 29.002 1.00 98.00 174 PHE A N 1
ATOM 1308 C CA . PHE A 1 174 ? -10.519 -11.469 27.655 1.00 98.00 174 PHE A CA 1
ATOM 1309 C C . PHE A 1 174 ? -11.290 -12.800 27.532 1.00 98.00 174 PHE A C 1
ATOM 1311 O O . PHE A 1 174 ? -10.731 -13.850 27.874 1.00 98.00 174 PHE A O 1
ATOM 1318 N N . PRO A 1 175 ? -12.560 -12.788 27.088 1.00 97.44 175 PRO A N 1
ATOM 1319 C CA . PRO A 1 175 ? -13.401 -13.977 27.094 1.00 97.44 175 PRO A CA 1
ATOM 1320 C C . PRO A 1 175 ? -13.129 -14.870 25.876 1.00 97.44 175 PRO A C 1
ATOM 1322 O O . PRO A 1 175 ? -12.994 -14.394 24.750 1.00 97.44 175 PRO A O 1
ATOM 1325 N N . GLU A 1 176 ? -13.127 -16.188 26.088 1.00 97.00 176 GLU A N 1
ATOM 1326 C CA . GLU A 1 176 ? -12.847 -17.191 25.045 1.00 97.00 176 GLU A CA 1
ATOM 1327 C C . GLU A 1 176 ? -13.772 -17.055 23.825 1.00 97.00 176 GLU A C 1
ATOM 1329 O O . GLU A 1 176 ? -13.321 -17.140 22.685 1.00 97.00 176 GLU A O 1
ATOM 1334 N N . ARG A 1 177 ? -15.047 -16.709 24.055 1.00 97.06 177 ARG A N 1
ATOM 1335 C CA . ARG A 1 177 ? -16.046 -16.509 22.992 1.00 97.06 177 ARG A CA 1
ATOM 1336 C C . ARG A 1 177 ? -15.653 -15.451 21.951 1.00 97.06 177 ARG A C 1
ATOM 1338 O O . ARG A 1 177 ? -16.150 -15.512 20.834 1.00 97.06 177 ARG A O 1
ATOM 1345 N N . LEU A 1 178 ? -14.774 -14.500 22.286 1.00 97.38 178 LEU A N 1
ATOM 1346 C CA . LEU A 1 178 ? -14.333 -13.442 21.368 1.00 97.38 178 LEU A CA 1
ATOM 1347 C C . LEU A 1 178 ? -13.001 -13.746 20.668 1.00 97.38 178 LEU A C 1
ATOM 1349 O O . LEU A 1 178 ? -12.689 -13.072 19.685 1.00 97.38 178 LEU A O 1
ATOM 1353 N N . GLN A 1 179 ? -12.248 -14.766 21.099 1.00 95.62 179 GLN A N 1
ATOM 1354 C CA . GLN A 1 179 ? -10.918 -15.074 20.549 1.00 95.62 179 GLN A CA 1
ATOM 1355 C C . GLN A 1 179 ? -10.956 -15.322 19.046 1.00 95.62 179 GLN A C 1
ATOM 1357 O O . GLN A 1 179 ? -10.195 -14.711 18.302 1.00 95.62 179 GLN A O 1
ATOM 1362 N N . LYS A 1 180 ? -11.912 -16.138 18.589 1.00 94.44 180 LYS A N 1
ATOM 1363 C CA . LYS A 1 180 ? -12.088 -16.420 17.162 1.00 94.44 180 LYS A CA 1
ATOM 1364 C C . LYS A 1 180 ? -12.276 -15.142 16.343 1.00 94.44 180 LYS A C 1
ATOM 1366 O O . LYS A 1 180 ? -11.758 -15.045 15.242 1.00 94.44 180 LYS A O 1
ATOM 1371 N N . SER A 1 181 ? -13.022 -14.167 16.863 1.00 93.38 181 SER A N 1
ATOM 1372 C CA . SER A 1 181 ? -13.324 -12.945 16.114 1.00 93.38 181 SER A CA 1
ATOM 1373 C C . SER A 1 181 ? -12.108 -12.033 15.937 1.00 93.38 181 SER A C 1
ATOM 1375 O O . SER A 1 181 ? -11.961 -11.428 14.882 1.00 93.38 181 SER A O 1
ATOM 1377 N N . VAL A 1 182 ? -11.222 -11.977 16.937 1.00 94.50 182 VAL A N 1
ATOM 1378 C CA . VAL A 1 182 ? -9.951 -11.248 16.842 1.00 94.50 182 VAL A CA 1
ATOM 1379 C C . VAL A 1 182 ? -8.992 -11.982 15.909 1.00 94.50 182 VAL A C 1
ATOM 1381 O O . VAL A 1 182 ? -8.434 -11.352 15.016 1.00 94.50 182 VAL A O 1
ATOM 1384 N N . GLY A 1 183 ? -8.890 -13.310 16.040 1.00 93.06 183 GLY A N 1
ATOM 1385 C CA . GLY A 1 183 ? -8.092 -14.136 15.131 1.00 93.06 183 GLY A CA 1
ATOM 1386 C C . GLY A 1 183 ? -8.521 -13.974 13.671 1.00 93.06 183 GLY A C 1
ATOM 1387 O O . GLY A 1 183 ? -7.679 -13.824 12.804 1.00 93.06 183 GLY A O 1
ATOM 1388 N N . LEU A 1 184 ? -9.826 -13.866 13.393 1.00 93.50 184 LEU A N 1
ATOM 1389 C CA . LEU A 1 184 ? -10.309 -13.585 12.037 1.00 93.50 184 LEU A CA 1
ATOM 1390 C C . LEU A 1 184 ? -9.858 -12.220 11.498 1.00 93.50 184 LEU A C 1
ATOM 1392 O O . LEU A 1 184 ? -9.630 -12.109 10.297 1.00 93.50 184 LEU A O 1
ATOM 1396 N N . ILE A 1 185 ? -9.740 -11.183 12.333 1.00 94.50 185 ILE A N 1
ATOM 1397 C CA . ILE A 1 185 ? -9.210 -9.884 11.882 1.00 94.50 185 ILE A CA 1
ATOM 1398 C C . ILE A 1 185 ? -7.740 -10.039 11.484 1.00 94.50 185 ILE A C 1
ATOM 1400 O O . ILE A 1 185 ? -7.336 -9.569 10.420 1.00 94.50 185 ILE A O 1
ATOM 1404 N N . GLU A 1 186 ? -6.968 -10.728 12.320 1.00 91.56 186 GLU A N 1
ATOM 1405 C CA . GLU A 1 186 ? -5.554 -11.011 12.087 1.00 91.56 186 GLU A CA 1
ATOM 1406 C C . GLU A 1 186 ? -5.341 -11.868 10.827 1.00 91.56 186 GLU A C 1
ATOM 1408 O O . GLU A 1 186 ? -4.540 -11.504 9.972 1.00 91.56 186 GLU A O 1
ATOM 1413 N N . ASP A 1 187 ? -6.117 -12.941 10.654 1.00 90.81 187 ASP A N 1
ATOM 1414 C CA . ASP A 1 187 ? -6.052 -13.862 9.509 1.00 90.81 187 ASP A CA 1
ATOM 1415 C C . ASP A 1 187 ? -6.392 -13.188 8.170 1.00 90.81 187 ASP A C 1
ATOM 1417 O O . ASP A 1 187 ? -6.009 -13.678 7.109 1.00 90.81 187 ASP A O 1
ATOM 1421 N N . ASN A 1 188 ? -7.145 -12.085 8.205 1.00 92.06 188 ASN A N 1
ATOM 1422 C CA . ASN A 1 188 ? -7.481 -11.296 7.018 1.00 92.06 188 ASN A CA 1
ATOM 1423 C C . ASN A 1 188 ? -6.469 -10.174 6.747 1.00 92.06 188 ASN A C 1
ATOM 1425 O O . ASN A 1 188 ? -6.621 -9.452 5.762 1.00 92.06 188 ASN A O 1
ATOM 1429 N N . CYS A 1 189 ? -5.457 -9.993 7.597 1.00 91.00 189 CYS A N 1
ATOM 1430 C CA . CYS A 1 189 ? -4.356 -9.094 7.283 1.00 91.00 189 CYS A CA 1
ATOM 1431 C C . CYS A 1 189 ? -3.461 -9.715 6.209 1.00 91.00 189 CYS A C 1
ATOM 1433 O O . CYS A 1 189 ? -3.136 -10.900 6.241 1.00 91.00 189 CYS A O 1
ATOM 1435 N N . GLU A 1 190 ? -3.014 -8.885 5.274 1.00 88.75 190 GLU A N 1
ATOM 1436 C CA . GLU A 1 190 ? -2.085 -9.302 4.226 1.00 88.75 190 GLU A CA 1
ATOM 1437 C C . GLU A 1 190 ? -0.639 -9.028 4.658 1.00 88.75 190 GLU A C 1
ATOM 1439 O O . GLU A 1 190 ? -0.406 -8.140 5.481 1.00 88.75 190 GLU A O 1
ATOM 1444 N N . PRO A 1 191 ? 0.366 -9.727 4.108 1.00 88.06 191 PRO A N 1
ATOM 1445 C CA . PRO A 1 191 ? 1.760 -9.385 4.355 1.00 88.06 191 PRO A CA 1
ATOM 1446 C C . PRO A 1 191 ? 2.068 -7.941 3.938 1.00 88.06 191 PRO A C 1
ATOM 1448 O O . PRO A 1 191 ? 1.776 -7.531 2.812 1.00 88.06 191 PRO A O 1
ATOM 1451 N N . ALA A 1 192 ? 2.696 -7.172 4.827 1.00 89.69 192 ALA A N 1
ATOM 1452 C CA . ALA A 1 192 ? 3.195 -5.848 4.482 1.00 89.69 192 ALA A CA 1
ATOM 1453 C C . ALA A 1 192 ? 4.295 -5.957 3.414 1.00 89.69 192 ALA A C 1
ATOM 1455 O O . ALA A 1 192 ? 5.226 -6.759 3.521 1.00 89.69 192 ALA A O 1
ATOM 1456 N N . LEU A 1 193 ? 4.188 -5.139 2.365 1.00 91.44 193 LEU A N 1
ATOM 1457 C CA . LEU A 1 193 ? 5.054 -5.226 1.195 1.00 91.44 193 LEU A CA 1
ATOM 1458 C C . LEU A 1 193 ? 5.326 -3.847 0.591 1.00 91.44 193 LEU A C 1
ATOM 1460 O O . LEU A 1 193 ? 4.409 -3.143 0.171 1.00 91.44 193 LEU A O 1
ATOM 1464 N N . CYS A 1 194 ? 6.600 -3.501 0.438 1.00 93.94 194 CYS A N 1
ATOM 1465 C CA . CYS A 1 194 ? 7.023 -2.375 -0.379 1.00 93.94 194 CYS A CA 1
ATOM 1466 C C . CYS A 1 194 ? 7.030 -2.768 -1.860 1.00 93.94 194 CYS A C 1
ATOM 1468 O O . CYS A 1 194 ? 7.785 -3.644 -2.293 1.00 93.94 194 CYS A O 1
ATOM 1470 N N . THR A 1 195 ? 6.216 -2.079 -2.656 1.00 92.62 195 THR A N 1
ATOM 1471 C CA . THR A 1 195 ? 6.213 -2.206 -4.117 1.00 92.62 195 THR A CA 1
ATOM 1472 C C . THR A 1 195 ? 6.907 -0.999 -4.732 1.00 92.62 195 THR A C 1
ATOM 1474 O O . THR A 1 195 ? 6.579 0.139 -4.404 1.00 92.62 195 THR A O 1
ATOM 1477 N N . VAL A 1 196 ? 7.848 -1.243 -5.644 1.00 94.81 196 VAL A N 1
ATOM 1478 C CA . VAL A 1 196 ? 8.531 -0.192 -6.406 1.00 94.81 196 VAL A CA 1
ATOM 1479 C C . VAL A 1 196 ? 8.154 -0.343 -7.874 1.00 94.81 196 VAL A C 1
ATOM 1481 O O . VAL A 1 196 ? 8.440 -1.362 -8.501 1.00 94.81 196 VAL A O 1
ATOM 1484 N N . LEU A 1 197 ? 7.518 0.688 -8.423 1.00 95.75 197 LEU A N 1
ATOM 1485 C CA . LEU A 1 197 ? 7.182 0.772 -9.839 1.00 95.75 197 LEU A CA 1
ATOM 1486 C C . LEU A 1 197 ? 8.042 1.858 -10.474 1.00 95.75 197 LEU A C 1
ATOM 1488 O O . LEU A 1 197 ? 8.029 3.004 -10.024 1.00 95.75 197 LEU A O 1
ATOM 1492 N N . PHE A 1 198 ? 8.775 1.515 -11.530 1.00 95.94 198 PHE A N 1
ATOM 1493 C CA . PHE A 1 198 ? 9.425 2.526 -12.353 1.00 95.94 198 PHE A CA 1
ATOM 1494 C C . PHE A 1 198 ? 8.398 3.085 -13.333 1.00 95.94 198 PHE A C 1
ATOM 1496 O O . PHE A 1 198 ? 7.831 2.332 -14.126 1.00 95.94 198 PHE A O 1
ATOM 1503 N N . VAL A 1 199 ? 8.181 4.400 -13.286 1.00 95.81 199 VAL A N 1
ATOM 1504 C CA . VAL A 1 199 ? 7.336 5.134 -14.233 1.00 95.81 199 VAL A CA 1
ATOM 1505 C C . VAL A 1 199 ? 8.204 6.161 -14.944 1.00 95.81 199 VAL A C 1
ATOM 1507 O O . VAL A 1 199 ? 8.788 7.036 -14.307 1.00 95.81 199 VAL A O 1
ATOM 1510 N N . GLY A 1 200 ? 8.302 6.052 -16.266 1.00 92.88 200 GLY A N 1
ATOM 1511 C CA . GLY A 1 200 ? 9.200 6.891 -17.053 1.00 92.88 200 GLY A CA 1
ATOM 1512 C C . GLY A 1 200 ? 8.809 6.970 -18.521 1.00 92.88 200 GLY A C 1
ATOM 1513 O O . GLY A 1 200 ? 8.094 6.115 -19.044 1.00 92.88 200 GLY A O 1
ATOM 1514 N N . GLY A 1 201 ? 9.271 8.030 -19.182 1.00 90.69 201 GLY A N 1
ATOM 1515 C CA . GLY A 1 201 ? 9.027 8.275 -20.600 1.00 90.69 201 GLY A CA 1
ATOM 1516 C C . GLY A 1 201 ? 10.244 7.964 -21.467 1.00 90.69 201 GLY A C 1
ATOM 1517 O O . GLY A 1 201 ? 11.365 8.343 -21.130 1.00 90.69 201 GLY A O 1
ATOM 1518 N N . ALA A 1 202 ? 10.023 7.357 -22.631 1.00 90.81 202 ALA A N 1
ATOM 1519 C CA . ALA A 1 202 ? 11.022 7.313 -23.687 1.00 90.81 202 ALA A CA 1
ATOM 1520 C C . ALA A 1 202 ? 11.120 8.706 -24.337 1.00 90.81 202 ALA A C 1
ATOM 1522 O O . ALA A 1 202 ? 10.237 9.144 -25.086 1.00 90.81 202 ALA A O 1
ATOM 1523 N N . GLY A 1 203 ? 12.192 9.430 -24.003 1.00 86.81 203 GLY A N 1
ATOM 1524 C CA . GLY A 1 203 ? 12.438 10.797 -24.460 1.00 86.81 203 GLY A CA 1
ATOM 1525 C C . GLY A 1 203 ? 12.543 10.937 -25.984 1.00 86.81 203 GLY A C 1
ATOM 1526 O O . GLY A 1 203 ? 12.607 9.962 -26.732 1.00 86.81 203 GLY A O 1
ATOM 1527 N N . GLY A 1 204 ? 12.545 12.180 -26.475 1.00 88.38 204 GLY A N 1
ATOM 1528 C CA . GLY A 1 204 ? 12.712 12.462 -27.908 1.00 88.38 204 GLY A CA 1
ATOM 1529 C C . GLY A 1 204 ? 14.044 11.952 -28.469 1.00 88.38 204 GLY A C 1
ATOM 1530 O O . GLY A 1 204 ? 14.050 11.334 -29.526 1.00 88.38 204 GLY A O 1
ATOM 1531 N N . SER A 1 205 ? 15.139 12.134 -27.726 1.00 86.94 205 SER A N 1
ATOM 1532 C CA . SER A 1 205 ? 16.481 11.670 -28.106 1.00 86.94 205 SER A CA 1
ATOM 1533 C C . SER A 1 205 ? 16.569 10.149 -28.230 1.00 86.94 205 SER A C 1
ATOM 1535 O O . SER A 1 205 ? 17.101 9.653 -29.214 1.00 86.94 205 SER A O 1
ATOM 1537 N N . LEU A 1 206 ? 15.987 9.410 -27.280 1.00 90.25 206 LEU A N 1
ATOM 1538 C CA . LEU A 1 206 ? 15.916 7.949 -27.341 1.00 90.25 206 LEU A CA 1
ATOM 1539 C C . LEU A 1 206 ? 15.170 7.497 -28.600 1.00 90.25 206 LEU A C 1
ATOM 1541 O O . LEU A 1 206 ? 15.671 6.667 -29.346 1.00 90.25 206 LEU A O 1
ATOM 1545 N N . ARG A 1 207 ? 13.997 8.080 -28.872 1.00 94.06 207 ARG A N 1
ATOM 1546 C CA . ARG A 1 207 ? 13.188 7.720 -30.048 1.00 94.06 207 ARG A CA 1
ATOM 1547 C C . ARG A 1 207 ? 13.872 8.093 -31.368 1.00 94.06 207 ARG A C 1
ATOM 1549 O O . ARG A 1 207 ? 13.750 7.349 -32.335 1.00 94.06 207 ARG A O 1
ATOM 1556 N N . ALA A 1 208 ? 14.607 9.205 -31.397 1.00 93.88 208 ALA A N 1
ATOM 1557 C CA . ALA A 1 208 ? 15.425 9.599 -32.543 1.00 93.88 208 ALA A CA 1
ATOM 1558 C C . ALA A 1 208 ? 16.591 8.638 -32.791 1.00 93.88 208 ALA A C 1
ATOM 1560 O O . ALA A 1 208 ? 16.960 8.438 -33.934 1.00 93.88 208 ALA A O 1
ATOM 1561 N N . GLY A 1 209 ? 17.121 7.985 -31.753 1.00 92.81 209 GLY A N 1
ATOM 1562 C CA . GLY A 1 209 ? 18.103 6.909 -31.915 1.00 92.81 209 GLY A CA 1
ATOM 1563 C C . GLY A 1 209 ? 17.533 5.617 -32.516 1.00 92.81 209 GLY A C 1
ATOM 1564 O O . GLY A 1 209 ? 18.301 4.733 -32.873 1.00 92.81 209 GLY A O 1
ATOM 1565 N N . VAL A 1 210 ? 16.205 5.489 -32.638 1.00 94.06 210 VAL A N 1
ATOM 1566 C CA . VAL A 1 210 ? 15.543 4.278 -33.156 1.00 94.06 210 VAL A CA 1
ATOM 1567 C C . VAL A 1 210 ? 14.983 4.487 -34.564 1.00 94.06 210 VAL A C 1
ATOM 1569 O O . VAL A 1 210 ? 15.075 3.577 -35.385 1.00 94.06 210 VAL A O 1
ATOM 1572 N N . THR A 1 211 ? 14.399 5.654 -34.850 1.00 95.62 211 THR A N 1
ATOM 1573 C CA . THR A 1 211 ? 13.784 5.981 -36.151 1.00 95.62 211 THR A CA 1
ATOM 1574 C C . THR A 1 211 ? 14.050 7.431 -36.544 1.00 95.62 211 THR A C 1
ATOM 1576 O O . THR A 1 211 ? 13.972 8.308 -35.681 1.00 95.62 211 THR A O 1
ATOM 1579 N N . GLU A 1 212 ? 14.199 7.701 -37.843 1.00 95.69 212 GLU A N 1
ATOM 1580 C CA . GLU A 1 212 ? 14.399 9.047 -38.406 1.00 95.69 212 GLU A CA 1
ATOM 1581 C C . GLU A 1 212 ? 13.295 10.044 -38.015 1.00 95.69 212 GLU A C 1
ATOM 1583 O O . GLU A 1 212 ? 13.575 11.213 -37.752 1.00 95.69 212 GLU A O 1
ATOM 1588 N N . ASN A 1 213 ? 12.036 9.589 -37.939 1.00 95.38 213 ASN A N 1
ATOM 1589 C CA . ASN A 1 213 ? 10.912 10.387 -37.449 1.00 95.38 213 ASN A CA 1
ATOM 1590 C C . ASN A 1 213 ? 10.368 9.816 -36.120 1.00 95.38 213 ASN A C 1
ATOM 1592 O O . ASN A 1 213 ? 9.509 8.929 -36.142 1.00 95.38 213 ASN A O 1
ATOM 1596 N N . PRO A 1 214 ? 10.790 10.349 -34.952 1.00 93.94 214 PRO A N 1
ATOM 1597 C CA . PRO A 1 214 ? 10.480 9.807 -33.619 1.00 93.94 214 PRO A CA 1
ATOM 1598 C C . PRO A 1 214 ? 8.992 9.582 -33.309 1.00 93.94 214 PRO A C 1
ATOM 1600 O O . PRO A 1 214 ? 8.627 8.768 -32.450 1.00 93.94 214 PRO A O 1
ATOM 1603 N N . VAL A 1 215 ? 8.101 10.329 -33.9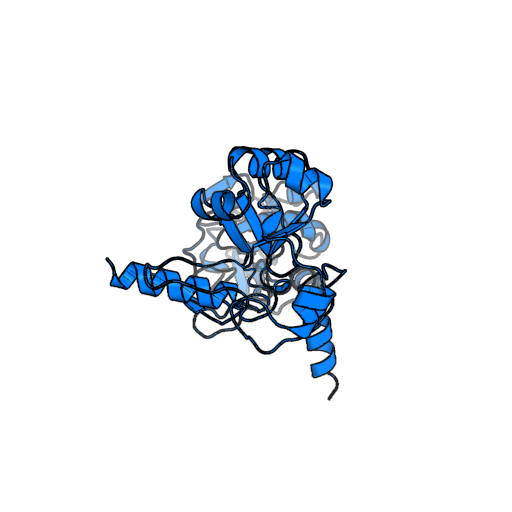71 1.00 94.44 215 VAL A N 1
ATOM 1604 C CA . VAL A 1 215 ? 6.655 10.180 -33.775 1.00 94.44 215 VAL A CA 1
ATOM 1605 C C . VAL A 1 215 ? 6.132 8.860 -34.349 1.00 94.44 215 VAL A C 1
ATOM 1607 O O . VAL A 1 215 ? 5.139 8.341 -33.844 1.00 94.44 215 VAL A O 1
ATOM 1610 N N . ASN A 1 216 ? 6.797 8.276 -35.350 1.00 95.69 216 ASN A N 1
ATOM 1611 C CA . ASN A 1 216 ? 6.384 7.010 -35.955 1.00 95.69 216 ASN A CA 1
ATOM 1612 C C . ASN A 1 216 ? 6.524 5.851 -34.969 1.00 95.69 216 ASN A C 1
ATOM 1614 O O . ASN A 1 216 ? 5.574 5.090 -34.800 1.00 95.69 216 ASN A O 1
ATOM 1618 N N . LEU A 1 217 ? 7.639 5.777 -34.235 1.00 96.38 217 LEU A N 1
ATOM 1619 C CA . LEU A 1 217 ? 7.796 4.798 -33.156 1.00 96.38 217 LEU A CA 1
ATOM 1620 C C . LEU A 1 217 ? 6.709 4.966 -32.086 1.00 96.38 217 LEU A C 1
ATOM 1622 O O . LEU A 1 217 ? 6.112 3.993 -31.639 1.00 96.38 217 LEU A O 1
ATOM 1626 N N . THR A 1 218 ? 6.394 6.213 -31.729 1.00 95.44 218 THR A N 1
ATOM 1627 C CA . THR A 1 218 ? 5.315 6.516 -30.774 1.00 95.44 218 THR A CA 1
ATOM 1628 C C . THR A 1 218 ? 3.968 5.984 -31.265 1.00 95.44 218 THR A C 1
ATOM 1630 O O . THR A 1 218 ? 3.272 5.296 -30.527 1.00 95.44 218 THR A O 1
ATOM 1633 N N . ARG A 1 219 ? 3.612 6.261 -32.525 1.00 95.19 219 ARG A N 1
ATOM 1634 C CA . ARG A 1 219 ? 2.376 5.768 -33.152 1.00 95.19 219 ARG A CA 1
ATOM 1635 C C . ARG A 1 219 ? 2.351 4.246 -33.252 1.00 95.19 219 ARG A C 1
ATOM 1637 O O . ARG A 1 219 ? 1.294 3.662 -33.063 1.00 95.19 219 ARG A O 1
ATOM 1644 N N . SER A 1 220 ? 3.490 3.610 -33.515 1.00 96.31 220 SER A N 1
ATOM 1645 C CA . SER A 1 220 ? 3.594 2.152 -33.585 1.00 96.31 220 SER A CA 1
ATOM 1646 C C . SER A 1 220 ? 3.387 1.485 -32.225 1.00 96.31 220 SER A C 1
ATOM 1648 O O . SER A 1 220 ? 2.633 0.520 -32.127 1.00 96.31 220 SER A O 1
ATOM 1650 N N . VAL A 1 221 ? 3.987 2.031 -31.164 1.00 96.38 221 VAL A N 1
ATOM 1651 C CA . VAL A 1 221 ? 3.771 1.552 -29.792 1.00 96.38 221 VAL A CA 1
ATOM 1652 C C . VAL A 1 221 ? 2.310 1.728 -29.377 1.00 96.38 221 VAL A C 1
ATOM 1654 O O . VAL A 1 221 ? 1.676 0.772 -28.940 1.00 96.38 221 VAL A O 1
ATOM 1657 N N . GLN A 1 222 ? 1.746 2.923 -29.569 1.00 94.88 222 GLN A N 1
ATOM 1658 C CA . GLN A 1 222 ? 0.344 3.201 -29.228 1.00 94.88 222 GLN A CA 1
ATOM 1659 C C . GLN A 1 222 ? -0.639 2.393 -30.100 1.00 94.88 222 GLN A C 1
ATOM 1661 O O . GLN A 1 222 ? -1.725 2.040 -29.653 1.00 94.88 222 GLN A O 1
ATOM 1666 N N . GLY A 1 223 ? -0.248 2.061 -31.335 1.00 93.69 223 GLY A N 1
ATOM 1667 C CA . GLY A 1 223 ? -0.989 1.198 -32.257 1.00 93.69 223 GLY A CA 1
ATOM 1668 C C . GLY A 1 223 ? -0.758 -0.302 -32.057 1.00 93.69 223 GLY A C 1
ATOM 1669 O O . GLY A 1 223 ? -1.216 -1.082 -32.888 1.00 93.69 223 GLY A O 1
ATOM 1670 N N . LEU A 1 224 ? -0.042 -0.709 -31.000 1.00 91.56 224 LEU A N 1
ATOM 1671 C CA . LEU A 1 224 ? 0.250 -2.105 -30.645 1.00 91.56 224 LEU A CA 1
ATOM 1672 C C . LEU A 1 224 ? 0.986 -2.912 -31.734 1.00 91.56 224 LEU A C 1
ATOM 1674 O O . LEU A 1 224 ? 0.956 -4.141 -31.723 1.00 91.56 224 LEU A O 1
ATOM 1678 N N . THR A 1 225 ? 1.675 -2.243 -32.664 1.00 94.56 225 THR A N 1
ATOM 1679 C CA . THR A 1 225 ? 2.538 -2.900 -33.666 1.00 94.56 225 THR A CA 1
ATOM 1680 C C . THR A 1 225 ? 3.975 -3.074 -33.180 1.00 94.56 225 THR A C 1
ATOM 1682 O O . THR A 1 225 ? 4.696 -3.927 -33.692 1.00 94.56 225 THR A O 1
ATOM 1685 N N . THR A 1 226 ? 4.372 -2.311 -32.159 1.00 96.50 226 THR A N 1
ATOM 1686 C CA . THR A 1 226 ? 5.637 -2.479 -31.437 1.00 96.50 226 THR A CA 1
ATOM 1687 C C . THR A 1 226 ? 5.362 -2.891 -29.999 1.00 96.50 226 THR A C 1
ATOM 1689 O O . THR A 1 226 ? 4.667 -2.187 -29.267 1.00 96.50 226 THR A O 1
ATOM 1692 N N . TYR A 1 227 ? 5.953 -4.006 -29.580 1.00 95.50 227 TYR A N 1
ATOM 1693 C CA . TYR A 1 227 ? 5.941 -4.461 -28.197 1.00 95.50 227 TYR A CA 1
ATOM 1694 C C . TYR A 1 227 ? 7.079 -3.802 -27.411 1.00 95.50 227 TYR A C 1
ATOM 1696 O O . TYR A 1 227 ? 8.214 -3.757 -27.884 1.00 95.50 227 TYR A O 1
ATOM 1704 N N . VAL A 1 228 ? 6.774 -3.279 -26.222 1.00 95.38 228 VAL A N 1
ATOM 1705 C CA . VAL A 1 228 ? 7.736 -2.567 -25.369 1.00 95.38 228 VAL A CA 1
ATOM 1706 C C . VAL A 1 228 ? 8.017 -3.385 -24.116 1.00 95.38 228 VAL A C 1
ATOM 1708 O O . VAL A 1 228 ? 7.084 -3.840 -23.452 1.00 95.38 228 VAL A O 1
ATOM 1711 N N . THR A 1 229 ? 9.292 -3.530 -23.767 1.00 94.50 229 THR A N 1
ATOM 1712 C CA . THR A 1 229 ? 9.740 -4.135 -22.504 1.00 94.50 229 THR A CA 1
ATOM 1713 C C . THR A 1 229 ? 10.767 -3.254 -21.804 1.00 94.50 229 THR A C 1
ATOM 1715 O O . THR A 1 229 ? 11.329 -2.332 -22.397 1.00 94.50 229 THR A O 1
ATOM 1718 N N . VAL A 1 230 ? 10.999 -3.521 -20.517 1.00 94.19 230 VAL A N 1
ATOM 1719 C CA . VAL A 1 230 ? 12.128 -2.963 -19.761 1.00 94.19 230 VAL A CA 1
ATOM 1720 C C . VAL A 1 230 ? 12.949 -4.122 -19.211 1.00 94.19 230 VAL A C 1
ATOM 1722 O O . VAL A 1 230 ? 12.484 -4.843 -18.330 1.00 94.19 230 VAL A O 1
ATOM 1725 N N . GLY A 1 231 ? 14.148 -4.334 -19.754 1.00 90.88 231 GLY A N 1
ATOM 1726 C CA . GLY A 1 231 ? 15.007 -5.473 -19.418 1.00 90.88 231 GLY A CA 1
ATOM 1727 C C . GLY A 1 231 ? 14.285 -6.820 -19.555 1.00 90.88 231 GLY A C 1
ATOM 1728 O O . GLY A 1 231 ? 14.398 -7.676 -18.684 1.00 90.88 231 GLY A O 1
ATOM 1729 N N . GLY A 1 232 ? 13.461 -6.977 -20.590 1.00 89.94 232 GLY A N 1
ATOM 1730 C CA . GLY A 1 232 ? 12.620 -8.149 -20.830 1.00 89.94 232 GLY A CA 1
ATOM 1731 C C . GLY A 1 232 ? 11.341 -8.233 -19.987 1.00 89.94 232 GLY A C 1
ATOM 1732 O O . GLY A 1 232 ? 10.498 -9.091 -20.255 1.00 89.94 232 GLY A O 1
ATOM 1733 N N . ALA A 1 233 ? 11.143 -7.360 -18.993 1.00 90.81 233 ALA A N 1
ATOM 1734 C CA . ALA A 1 233 ? 9.900 -7.315 -18.228 1.00 90.81 233 ALA A CA 1
ATOM 1735 C C . ALA A 1 233 ? 8.789 -6.625 -19.039 1.00 90.81 233 ALA A C 1
ATOM 1737 O O . ALA A 1 233 ? 9.035 -5.573 -19.640 1.00 90.81 233 ALA A O 1
ATOM 1738 N N . PRO A 1 234 ? 7.557 -7.168 -19.050 1.00 91.00 234 PRO A N 1
ATOM 1739 C CA . PRO A 1 234 ? 6.436 -6.508 -19.702 1.00 91.00 234 PRO A CA 1
ATOM 1740 C C . PRO A 1 234 ? 6.064 -5.237 -18.945 1.00 91.00 234 PRO A C 1
ATOM 1742 O O . PRO A 1 234 ? 6.127 -5.180 -17.713 1.00 91.00 234 PRO A O 1
ATOM 1745 N N . VAL A 1 235 ? 5.629 -4.237 -19.700 1.00 93.38 235 VAL A N 1
ATOM 1746 C CA . VAL A 1 235 ? 5.280 -2.919 -19.173 1.00 93.38 235 VAL A CA 1
ATOM 1747 C C . VAL A 1 235 ? 3.820 -2.597 -19.436 1.00 93.38 235 VAL A C 1
ATOM 1749 O O . VAL A 1 235 ? 3.214 -3.090 -20.386 1.00 93.38 235 VAL A O 1
ATOM 1752 N N . TYR A 1 236 ? 3.267 -1.714 -18.615 1.00 94.50 236 TYR A N 1
ATOM 1753 C CA . TYR A 1 236 ? 2.030 -1.022 -18.937 1.00 94.50 236 TYR A CA 1
ATOM 1754 C C . TYR A 1 236 ? 2.365 0.291 -19.648 1.00 94.50 236 TYR A C 1
ATOM 1756 O O . TYR A 1 236 ? 2.947 1.191 -19.039 1.00 94.50 236 TYR A O 1
ATOM 1764 N N . VAL A 1 237 ? 2.018 0.401 -20.931 1.00 94.94 237 VAL A N 1
ATOM 1765 C CA . VAL A 1 237 ? 2.164 1.644 -21.703 1.00 94.94 237 VAL A CA 1
ATOM 1766 C C . VAL A 1 237 ? 0.963 2.545 -21.425 1.00 94.94 237 VAL A C 1
ATOM 1768 O O . VAL A 1 237 ? -0.182 2.133 -21.595 1.00 94.94 237 VAL A O 1
ATOM 1771 N N . TRP A 1 238 ? 1.219 3.775 -20.985 1.00 93.94 238 TRP A N 1
ATOM 1772 C CA . TRP A 1 238 ? 0.172 4.747 -20.690 1.00 93.94 238 TRP A CA 1
ATOM 1773 C C . TRP A 1 238 ? -0.445 5.298 -21.983 1.00 93.94 238 TRP A C 1
ATOM 1775 O O . TRP A 1 238 ? 0.284 5.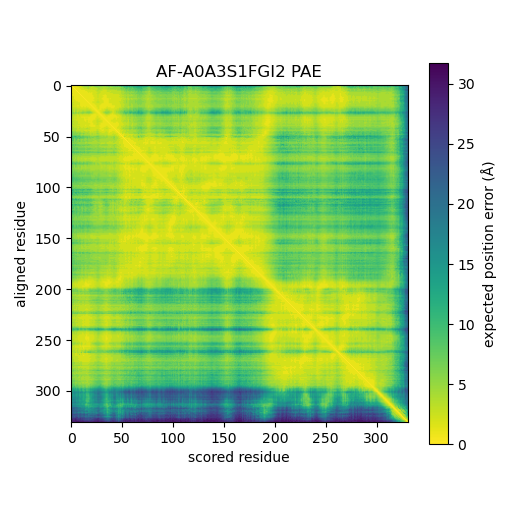565 -22.949 1.00 93.94 238 TRP A O 1
ATOM 1785 N N . PRO A 1 239 ? -1.770 5.536 -21.999 1.00 88.31 239 PRO A N 1
ATOM 1786 C CA . PRO A 1 239 ? -2.406 6.217 -23.115 1.00 88.31 239 PRO A CA 1
ATOM 1787 C C . PRO A 1 239 ? -1.921 7.670 -23.193 1.00 88.31 239 PRO A C 1
ATOM 1789 O O . PRO A 1 239 ? -1.723 8.329 -22.172 1.00 88.31 239 PRO A O 1
ATOM 1792 N N . GLY A 1 240 ? -1.774 8.191 -24.411 1.00 82.94 240 GLY A N 1
ATOM 1793 C CA . GLY A 1 240 ? -1.479 9.604 -24.650 1.00 82.94 240 GLY A CA 1
ATOM 1794 C C . GLY A 1 240 ? -0.314 9.847 -25.604 1.00 82.94 240 GLY A C 1
ATOM 1795 O O . GLY A 1 240 ? 0.101 8.977 -26.368 1.00 82.94 240 GLY A O 1
ATOM 1796 N N . GLY A 1 241 ? 0.186 11.084 -25.594 1.00 82.06 241 GLY A N 1
ATOM 1797 C CA . GLY A 1 241 ? 1.326 11.488 -26.410 1.00 82.06 241 GLY A CA 1
ATOM 1798 C C . GLY A 1 241 ? 2.645 10.953 -25.852 1.00 82.06 241 GLY A C 1
ATOM 1799 O O . GLY A 1 241 ? 2.921 11.077 -24.663 1.00 82.06 241 GLY A O 1
ATOM 1800 N N . GLY A 1 242 ? 3.492 10.411 -26.728 1.00 91.56 242 GLY A N 1
ATOM 1801 C CA . GLY A 1 242 ? 4.778 9.829 -26.343 1.00 91.56 242 GLY A CA 1
ATOM 1802 C C . GLY A 1 242 ? 4.675 8.365 -25.914 1.00 91.56 242 GLY A C 1
ATOM 1803 O O . GLY A 1 242 ? 3.680 7.687 -26.165 1.00 91.56 242 GLY A O 1
ATOM 1804 N N . ILE A 1 243 ? 5.756 7.867 -25.318 1.00 95.44 243 ILE A N 1
ATOM 1805 C CA . ILE A 1 243 ? 5.853 6.495 -24.815 1.00 95.44 243 ILE A CA 1
ATOM 1806 C C . ILE A 1 243 ? 6.179 6.607 -23.331 1.00 95.44 243 ILE A C 1
ATOM 1808 O O . ILE A 1 243 ? 7.346 6.658 -22.954 1.00 95.44 243 ILE A O 1
ATOM 1812 N N . THR A 1 244 ? 5.146 6.713 -22.505 1.00 95.56 244 THR A N 1
ATOM 1813 C CA . THR A 1 244 ? 5.268 6.619 -21.047 1.00 95.56 244 THR A CA 1
ATOM 1814 C C . THR A 1 244 ? 4.901 5.207 -20.644 1.00 95.56 244 THR A C 1
ATOM 1816 O O . THR A 1 244 ? 3.896 4.673 -21.110 1.00 95.56 244 THR A O 1
ATOM 1819 N N . LEU A 1 245 ? 5.723 4.590 -19.807 1.00 95.62 245 LEU A N 1
ATOM 1820 C CA . LEU A 1 245 ? 5.537 3.216 -19.372 1.00 95.62 245 LEU A CA 1
ATOM 1821 C C . LEU A 1 245 ? 5.667 3.093 -17.860 1.00 95.62 245 LEU A C 1
ATOM 1823 O O . LEU A 1 245 ? 6.290 3.926 -17.202 1.00 95.62 245 LEU A O 1
ATOM 1827 N N . MET A 1 246 ? 5.081 2.026 -17.335 1.00 96.38 246 MET A N 1
ATOM 1828 C CA . MET A 1 246 ? 5.207 1.596 -15.954 1.00 96.38 246 MET A CA 1
ATOM 1829 C C . MET A 1 246 ? 5.643 0.134 -15.918 1.00 96.38 246 MET A C 1
ATOM 1831 O O . MET A 1 246 ? 5.068 -0.702 -16.617 1.00 96.38 246 MET A O 1
ATOM 1835 N N . VAL A 1 247 ? 6.635 -0.180 -15.089 1.00 94.56 247 VAL A N 1
ATOM 1836 C CA . VAL A 1 247 ? 7.127 -1.549 -14.897 1.00 94.56 247 VAL A CA 1
ATOM 1837 C C . VAL A 1 247 ? 7.363 -1.847 -13.422 1.00 94.56 247 VAL A C 1
ATOM 1839 O O . VAL A 1 247 ? 7.839 -0.999 -12.668 1.00 94.56 247 VAL A O 1
ATOM 1842 N N . ASP A 1 248 ? 7.041 -3.073 -13.022 1.00 93.81 248 ASP A N 1
ATOM 1843 C CA . ASP A 1 248 ? 7.428 -3.628 -11.728 1.00 93.81 248 ASP A CA 1
ATOM 1844 C C . ASP A 1 248 ? 8.917 -4.002 -11.750 1.00 93.81 248 ASP A C 1
ATOM 1846 O O . ASP A 1 248 ? 9.343 -4.900 -12.485 1.00 93.81 248 ASP A O 1
ATOM 1850 N N . VAL A 1 249 ? 9.718 -3.317 -10.930 1.00 93.75 249 VAL A N 1
ATOM 1851 C CA . VAL A 1 249 ? 11.179 -3.496 -10.904 1.00 93.75 249 VAL A CA 1
ATOM 1852 C C . VAL A 1 249 ? 11.586 -4.889 -10.413 1.00 93.75 249 VAL A C 1
ATOM 1854 O O . VAL A 1 249 ? 12.680 -5.360 -10.731 1.00 93.75 249 VAL A O 1
ATOM 1857 N N . THR A 1 250 ? 10.700 -5.602 -9.704 1.00 91.44 250 THR A N 1
ATOM 1858 C CA . THR A 1 250 ? 10.930 -6.989 -9.262 1.00 91.44 250 THR A CA 1
ATOM 1859 C C . THR A 1 250 ? 10.904 -8.004 -10.410 1.00 91.44 250 THR A C 1
ATOM 1861 O O . THR A 1 250 ? 11.281 -9.167 -10.236 1.00 91.44 250 THR A O 1
ATOM 1864 N N . ARG A 1 251 ? 10.568 -7.554 -11.623 1.00 89.75 251 ARG A N 1
ATOM 1865 C CA . ARG A 1 251 ? 10.580 -8.361 -12.850 1.00 89.75 251 ARG A CA 1
ATOM 1866 C C . ARG A 1 251 ? 11.736 -8.029 -13.791 1.00 89.75 251 ARG A C 1
ATOM 1868 O O . ARG A 1 251 ? 12.031 -8.825 -14.676 1.00 89.75 251 ARG A O 1
ATOM 1875 N N . VAL A 1 252 ? 12.399 -6.892 -13.585 1.00 90.81 252 VAL A N 1
ATOM 1876 C CA . VAL A 1 252 ? 13.545 -6.433 -14.384 1.00 90.81 252 VAL A CA 1
ATOM 1877 C C . VAL A 1 252 ? 14.840 -7.025 -13.816 1.00 90.81 252 VAL A C 1
ATOM 1879 O O . VAL A 1 252 ? 14.990 -6.996 -12.596 1.00 90.81 252 VAL A O 1
ATOM 1882 N N . PRO A 1 253 ? 15.785 -7.541 -14.620 1.00 88.88 253 PRO A N 1
ATOM 1883 C CA . PRO A 1 253 ? 17.064 -8.042 -14.121 1.00 88.88 253 PRO A CA 1
ATOM 1884 C C . PRO A 1 253 ? 17.757 -7.063 -13.163 1.00 88.88 253 PRO A C 1
ATOM 1886 O O . PRO A 1 253 ? 17.761 -5.850 -13.379 1.00 88.88 253 PRO A O 1
ATOM 1889 N N . GLU A 1 254 ? 18.341 -7.591 -12.089 1.00 87.12 254 GLU A N 1
ATOM 1890 C CA . GLU A 1 254 ? 19.067 -6.777 -11.111 1.00 87.12 254 GLU A CA 1
ATOM 1891 C C . GLU A 1 254 ? 20.237 -6.041 -11.773 1.00 87.12 254 GLU A C 1
ATOM 1893 O O . GLU A 1 254 ? 20.970 -6.614 -12.579 1.00 87.12 254 GLU A O 1
ATOM 1898 N N . GLY A 1 255 ? 20.414 -4.764 -11.427 1.00 88.31 255 GLY A N 1
ATOM 1899 C CA . GLY A 1 255 ? 21.477 -3.930 -11.991 1.00 88.31 255 GLY A CA 1
ATOM 1900 C C . GLY A 1 255 ? 21.215 -3.437 -13.417 1.00 88.31 255 GLY A C 1
ATOM 1901 O O . GLY A 1 255 ? 22.119 -2.865 -14.019 1.00 88.31 255 GLY A O 1
ATOM 1902 N N . ALA A 1 256 ? 20.020 -3.652 -13.979 1.00 91.19 256 ALA A N 1
ATOM 1903 C CA . ALA A 1 256 ? 19.722 -3.250 -15.353 1.00 91.19 256 ALA A CA 1
ATOM 1904 C C . ALA A 1 256 ? 19.450 -1.743 -15.515 1.00 91.19 256 ALA A C 1
ATOM 1906 O O . ALA A 1 256 ? 19.554 -1.223 -16.625 1.00 91.19 256 ALA A O 1
ATOM 1907 N N . PHE A 1 257 ? 19.107 -1.034 -14.435 1.00 95.12 257 PHE A N 1
ATOM 1908 C CA . PHE A 1 257 ? 18.972 0.423 -14.465 1.00 95.12 257 PHE A CA 1
ATOM 1909 C C . PHE A 1 257 ? 20.327 1.089 -14.230 1.00 95.12 257 PHE A C 1
ATOM 1911 O O . PHE A 1 257 ? 21.043 0.739 -13.289 1.00 95.12 257 PHE A O 1
ATOM 1918 N N . GLY A 1 258 ? 20.640 2.087 -15.054 1.00 93.69 258 GLY A N 1
ATOM 1919 C CA . GLY A 1 258 ? 21.838 2.917 -14.947 1.00 93.69 258 GLY A CA 1
ATOM 1920 C C . GLY A 1 258 ? 21.518 4.383 -14.658 1.00 93.69 258 GLY A C 1
ATOM 1921 O O . GLY A 1 258 ? 20.369 4.762 -14.427 1.00 93.69 258 GLY A O 1
ATOM 1922 N N . TYR A 1 259 ? 22.546 5.226 -14.705 1.00 93.19 259 TYR A N 1
ATOM 1923 C CA . TYR A 1 259 ? 22.426 6.678 -14.577 1.00 93.19 259 TYR A CA 1
ATOM 1924 C C . TYR A 1 259 ? 23.516 7.383 -15.393 1.00 93.19 259 TYR A C 1
ATOM 1926 O O . TYR A 1 259 ? 24.500 6.759 -15.793 1.00 93.19 259 TYR A O 1
ATOM 1934 N N . VAL A 1 260 ? 23.354 8.686 -15.627 1.00 90.12 260 VAL A N 1
ATOM 1935 C CA . VAL A 1 260 ? 24.374 9.540 -16.266 1.00 90.12 260 VAL A CA 1
ATOM 1936 C C . VAL A 1 260 ? 24.824 10.676 -15.328 1.00 90.12 260 VAL A C 1
ATOM 1938 O O . VAL A 1 260 ? 24.117 10.993 -14.370 1.00 90.12 260 VAL A O 1
ATOM 1941 N N . PRO A 1 261 ? 25.994 11.318 -15.559 1.00 85.75 261 PRO A N 1
ATOM 1942 C CA . PRO A 1 261 ? 26.527 12.355 -14.659 1.00 85.75 261 PRO A CA 1
ATOM 1943 C C . PRO A 1 261 ? 25.609 13.568 -14.455 1.00 85.75 261 PRO A C 1
ATOM 1945 O O . PRO A 1 261 ? 25.667 14.228 -13.412 1.00 85.75 261 PRO A O 1
ATOM 1948 N N . THR A 1 262 ? 24.773 13.864 -15.452 1.00 86.44 262 THR A N 1
ATOM 1949 C CA . THR A 1 262 ? 23.601 14.729 -15.303 1.00 86.44 262 THR A CA 1
ATOM 1950 C C . THR A 1 262 ? 22.523 13.898 -14.607 1.00 86.44 262 THR A C 1
ATOM 1952 O O . THR A 1 262 ? 22.046 12.978 -15.254 1.00 86.44 262 THR A O 1
ATOM 1955 N N . PRO A 1 263 ? 22.148 14.163 -13.339 1.00 85.00 263 PRO A N 1
ATOM 1956 C CA . PRO A 1 263 ? 21.317 13.259 -12.535 1.00 85.00 263 PRO A CA 1
ATOM 1957 C C . PRO A 1 263 ? 20.022 12.839 -13.248 1.00 85.00 263 PRO A C 1
ATOM 1959 O O . PRO A 1 263 ? 19.029 13.563 -13.247 1.00 85.00 263 PRO A O 1
ATOM 1962 N N . ALA A 1 264 ? 20.072 11.686 -13.908 1.00 88.50 264 ALA A N 1
ATOM 1963 C CA . ALA A 1 264 ? 19.007 11.124 -14.717 1.00 88.50 264 ALA A CA 1
ATOM 1964 C C . ALA A 1 264 ? 19.224 9.614 -14.814 1.00 88.50 264 ALA A C 1
ATOM 1966 O O . ALA A 1 264 ? 20.346 9.144 -15.027 1.00 88.50 264 ALA A O 1
ATOM 1967 N N . LEU A 1 265 ? 18.133 8.869 -14.660 1.00 92.38 265 LEU A N 1
ATOM 1968 C CA . LEU A 1 265 ? 18.128 7.418 -14.778 1.00 92.38 265 LEU A CA 1
ATOM 1969 C C . LEU A 1 265 ? 18.158 6.995 -16.245 1.00 92.38 265 LEU A C 1
ATOM 1971 O O . LEU A 1 265 ? 17.554 7.630 -17.109 1.00 92.38 265 LEU A O 1
ATOM 1975 N N . VAL A 1 266 ? 18.807 5.866 -16.498 1.00 92.56 266 VAL A N 1
ATOM 1976 C CA . VAL A 1 266 ? 18.796 5.169 -17.781 1.00 92.56 266 VAL A CA 1
ATOM 1977 C C . VAL A 1 266 ? 18.060 3.853 -17.578 1.00 92.56 266 VAL A C 1
ATOM 1979 O O . VAL A 1 266 ? 18.528 2.980 -16.848 1.00 92.56 266 VAL A O 1
ATOM 1982 N N . ALA A 1 267 ? 16.893 3.726 -18.204 1.00 94.38 267 ALA A N 1
ATOM 1983 C CA . ALA A 1 267 ? 16.104 2.501 -18.182 1.00 94.38 267 ALA A CA 1
ATOM 1984 C C . ALA A 1 267 ? 16.441 1.621 -19.402 1.00 94.38 267 ALA A C 1
ATOM 1986 O O . ALA A 1 267 ? 16.580 2.157 -20.506 1.00 94.38 267 ALA A O 1
ATOM 1987 N N . PRO A 1 268 ? 16.526 0.289 -19.243 1.00 93.25 268 PRO A N 1
ATOM 1988 C CA . PRO A 1 268 ? 16.823 -0.647 -20.328 1.00 93.25 268 PRO A CA 1
ATOM 1989 C C . PRO A 1 268 ? 15.569 -0.916 -21.179 1.00 93.25 268 PRO A C 1
ATOM 1991 O O . PRO A 1 268 ? 15.010 -2.008 -21.145 1.00 93.25 268 PRO A O 1
ATOM 1994 N N . ILE A 1 269 ? 15.074 0.108 -21.881 1.00 94.94 269 ILE A N 1
ATOM 1995 C CA . ILE A 1 269 ? 13.861 0.023 -22.710 1.00 94.94 269 ILE A CA 1
ATOM 1996 C C . ILE A 1 269 ? 14.177 -0.700 -24.020 1.00 94.94 269 ILE A C 1
ATOM 1998 O O . ILE A 1 269 ? 15.138 -0.356 -24.707 1.00 94.94 269 ILE A O 1
ATOM 2002 N N . GLU A 1 270 ? 13.326 -1.647 -24.399 1.00 94.31 270 GLU A N 1
ATOM 2003 C CA . GLU A 1 270 ? 13.451 -2.417 -25.635 1.00 94.31 270 GLU A CA 1
ATOM 2004 C C . GLU A 1 270 ? 12.176 -2.289 -26.474 1.00 94.31 270 GLU A C 1
ATOM 2006 O O . GLU A 1 270 ? 11.061 -2.255 -25.945 1.00 94.31 270 GLU A O 1
ATOM 2011 N N . PHE A 1 271 ? 12.345 -2.255 -27.797 1.00 96.31 271 PHE A N 1
ATOM 2012 C CA . PHE A 1 271 ? 11.262 -2.236 -28.778 1.00 96.31 271 PHE A CA 1
ATOM 2013 C C . PHE A 1 271 ? 11.366 -3.481 -29.652 1.00 96.31 271 PHE A C 1
ATOM 2015 O O . PHE A 1 271 ? 12.374 -3.690 -30.322 1.00 96.31 271 PHE A O 1
ATOM 2022 N N . THR A 1 272 ? 10.321 -4.301 -29.655 1.00 96.00 272 THR A N 1
ATOM 2023 C CA . THR A 1 272 ? 10.251 -5.531 -30.446 1.00 96.00 272 THR A CA 1
ATOM 2024 C C . THR A 1 272 ? 9.147 -5.415 -31.486 1.00 96.00 272 THR A C 1
ATOM 2026 O O . THR A 1 272 ? 7.985 -5.189 -31.155 1.00 96.00 272 THR A O 1
ATOM 2029 N N . LEU A 1 273 ? 9.511 -5.583 -32.753 1.00 97.06 273 LEU A N 1
ATOM 2030 C CA . LEU A 1 273 ? 8.622 -5.491 -33.909 1.00 97.06 273 LEU A CA 1
ATOM 2031 C C . LEU A 1 273 ? 9.206 -6.285 -35.084 1.00 97.06 273 LEU A C 1
ATOM 2033 O O . LEU A 1 273 ? 10.364 -6.706 -35.050 1.00 97.06 273 LEU A O 1
ATOM 2037 N N . ARG A 1 274 ? 8.415 -6.500 -36.140 1.00 96.94 274 ARG A N 1
ATOM 2038 C CA . ARG A 1 274 ? 8.923 -7.132 -37.367 1.00 96.94 274 ARG A CA 1
ATOM 2039 C C . ARG A 1 274 ? 9.904 -6.198 -38.073 1.00 96.94 274 ARG A C 1
ATOM 2041 O O . ARG A 1 274 ? 9.707 -4.986 -38.088 1.00 96.94 274 ARG A O 1
ATOM 2048 N N . ARG A 1 275 ? 10.906 -6.771 -38.744 1.00 96.56 275 ARG A N 1
ATOM 2049 C CA . ARG A 1 275 ? 11.886 -6.004 -39.530 1.00 96.56 275 ARG A CA 1
ATOM 2050 C C . ARG A 1 275 ? 11.216 -5.068 -40.539 1.00 96.56 275 ARG A C 1
ATOM 2052 O O . ARG A 1 275 ? 11.554 -3.892 -40.583 1.00 96.56 275 ARG A O 1
ATOM 2059 N N . ASP A 1 276 ? 10.241 -5.559 -41.299 1.00 97.50 276 ASP A N 1
ATOM 2060 C CA . ASP A 1 276 ? 9.580 -4.735 -42.317 1.00 97.50 276 ASP A CA 1
ATOM 2061 C C . ASP A 1 276 ? 8.767 -3.587 -41.699 1.00 97.50 276 ASP A C 1
ATOM 2063 O O . ASP A 1 276 ? 8.675 -2.515 -42.293 1.00 97.50 276 ASP A O 1
ATOM 2067 N N . ASP A 1 277 ? 8.189 -3.789 -40.506 1.00 97.38 277 ASP A N 1
ATOM 2068 C CA . ASP A 1 277 ? 7.560 -2.703 -39.745 1.00 97.38 277 ASP A CA 1
ATOM 2069 C C . ASP A 1 277 ? 8.611 -1.671 -39.334 1.00 97.38 277 ASP A C 1
ATOM 2071 O O . ASP A 1 277 ? 8.417 -0.485 -39.573 1.00 97.38 277 ASP A O 1
ATOM 2075 N N . TYR A 1 278 ? 9.755 -2.110 -38.800 1.00 97.88 278 TYR A N 1
ATOM 2076 C CA . TYR A 1 278 ? 10.850 -1.219 -38.414 1.00 97.88 278 TYR A CA 1
ATOM 2077 C C . TYR A 1 278 ? 11.345 -0.347 -39.575 1.00 97.88 278 TYR A C 1
ATOM 2079 O O . TYR A 1 278 ? 11.435 0.873 -39.429 1.00 97.88 278 TYR A O 1
ATOM 2087 N N . VAL A 1 279 ? 11.575 -0.941 -40.749 1.00 97.44 279 VAL A N 1
ATOM 2088 C CA . VAL A 1 279 ? 11.984 -0.200 -41.954 1.00 97.44 279 VAL A CA 1
ATOM 2089 C C . VAL A 1 279 ? 10.897 0.794 -42.382 1.00 97.44 279 VAL A C 1
ATOM 2091 O O . VAL A 1 279 ? 11.199 1.959 -42.631 1.00 97.44 279 VAL A O 1
ATOM 2094 N N . ARG A 1 280 ? 9.613 0.398 -42.380 1.00 96.44 280 ARG A N 1
ATOM 2095 C CA . ARG A 1 280 ? 8.492 1.305 -42.706 1.00 96.44 280 ARG A CA 1
ATOM 2096 C C . ARG A 1 280 ? 8.381 2.511 -41.773 1.00 96.44 280 ARG A C 1
ATOM 2098 O O . ARG A 1 280 ? 7.915 3.563 -42.203 1.00 96.44 280 ARG A O 1
ATOM 2105 N N . LEU A 1 281 ? 8.775 2.373 -40.507 1.00 95.69 281 LEU A N 1
ATOM 2106 C CA . LEU A 1 281 ? 8.767 3.481 -39.547 1.00 95.69 281 LEU A CA 1
ATOM 2107 C C . LEU A 1 281 ? 9.893 4.502 -39.798 1.00 95.69 281 LEU A C 1
ATOM 2109 O O . LEU A 1 281 ? 9.862 5.574 -39.186 1.00 95.69 281 LEU A O 1
ATOM 2113 N N . GLY A 1 282 ? 10.842 4.195 -40.691 1.00 97.44 282 GLY A N 1
ATOM 2114 C CA . GLY A 1 282 ? 12.080 4.950 -40.894 1.00 97.44 282 GLY A CA 1
ATOM 2115 C C . GLY A 1 282 ? 13.190 4.507 -39.940 1.00 97.44 282 GLY A C 1
ATOM 2116 O O . GLY A 1 282 ? 13.922 5.346 -39.423 1.00 97.44 282 GLY A O 1
ATOM 2117 N N . GLY A 1 283 ? 13.247 3.216 -39.605 1.00 97.19 283 GLY A N 1
ATOM 2118 C CA . GLY A 1 283 ? 14.326 2.633 -38.811 1.00 97.19 283 GLY A CA 1
ATOM 2119 C C . GLY A 1 283 ? 15.663 2.593 -39.558 1.00 97.19 283 GLY A C 1
ATOM 2120 O O . GLY A 1 283 ? 15.699 2.526 -40.786 1.00 97.19 283 GLY A O 1
ATOM 2121 N N . TYR A 1 284 ? 16.769 2.589 -38.815 1.00 96.44 284 TYR A N 1
ATOM 2122 C CA . TYR A 1 284 ? 18.128 2.557 -39.357 1.00 96.44 284 TYR A CA 1
ATOM 2123 C C . TYR A 1 284 ? 18.495 1.154 -39.859 1.00 96.44 284 TYR A C 1
ATOM 2125 O O . TYR A 1 284 ? 19.135 0.371 -39.160 1.00 96.44 284 TYR A O 1
ATOM 2133 N N . GLU A 1 285 ? 18.074 0.810 -41.080 1.00 96.56 285 GLU A N 1
ATOM 2134 C CA . GLU A 1 285 ? 18.258 -0.538 -41.641 1.00 96.56 285 GLU A CA 1
ATOM 2135 C C . GLU A 1 285 ? 19.727 -0.990 -41.686 1.00 96.56 285 GLU A C 1
ATOM 2137 O O . GLU A 1 285 ? 20.019 -2.157 -41.422 1.00 96.56 285 GLU A O 1
ATOM 2142 N N . ALA A 1 286 ? 20.652 -0.069 -41.968 1.00 95.75 286 ALA A N 1
ATOM 2143 C CA . ALA A 1 286 ? 22.084 -0.360 -42.026 1.00 95.75 286 ALA A CA 1
ATOM 2144 C C . ALA A 1 286 ? 22.671 -0.826 -40.678 1.00 95.75 286 ALA A C 1
ATOM 2146 O O . ALA A 1 286 ? 23.685 -1.520 -40.666 1.00 95.75 286 ALA A O 1
ATOM 2147 N N . GLU A 1 287 ? 22.015 -0.495 -39.563 1.00 94.12 287 GLU A N 1
ATOM 2148 C CA . GLU A 1 287 ? 22.444 -0.847 -38.204 1.00 94.12 287 GLU A CA 1
ATOM 2149 C C . GLU A 1 287 ? 21.873 -2.197 -37.728 1.00 94.12 287 GLU A C 1
ATOM 2151 O O . GLU A 1 287 ? 22.169 -2.658 -36.622 1.00 94.12 287 GLU A O 1
ATOM 2156 N N . ILE A 1 288 ? 21.041 -2.863 -38.540 1.00 94.31 288 ILE A N 1
ATOM 2157 C CA . ILE A 1 288 ? 20.443 -4.149 -38.171 1.00 94.31 288 ILE A CA 1
ATOM 2158 C C . ILE A 1 288 ? 21.522 -5.235 -38.132 1.00 94.31 288 ILE A C 1
ATOM 2160 O O . ILE A 1 288 ? 22.183 -5.534 -39.126 1.00 94.31 288 ILE A O 1
ATOM 2164 N N . ARG A 1 289 ? 21.626 -5.908 -36.985 1.00 94.06 289 ARG A N 1
ATOM 2165 C CA . ARG A 1 289 ? 22.510 -7.060 -36.763 1.00 94.06 289 ARG A CA 1
ATOM 2166 C C . ARG A 1 289 ? 21.689 -8.308 -36.454 1.00 94.06 289 ARG A C 1
ATOM 2168 O O . ARG A 1 289 ? 20.610 -8.219 -35.869 1.00 94.06 289 ARG A O 1
ATOM 2175 N N . SER A 1 290 ? 22.195 -9.478 -36.848 1.00 94.06 290 SER A N 1
ATOM 2176 C CA . SER A 1 290 ? 21.545 -10.749 -36.514 1.00 94.06 290 SER A CA 1
ATOM 2177 C C . SER A 1 290 ? 21.774 -11.115 -35.046 1.00 94.06 290 SER A C 1
ATOM 2179 O O . SER A 1 290 ? 22.736 -10.666 -34.416 1.00 94.06 290 SER A O 1
ATOM 2181 N N . VAL A 1 291 ? 20.903 -11.963 -34.497 1.00 89.94 291 VAL A N 1
ATOM 2182 C CA . VAL A 1 291 ? 21.050 -12.459 -33.123 1.00 89.94 291 VAL A CA 1
ATOM 2183 C C . VAL A 1 291 ? 22.358 -13.237 -32.974 1.00 89.94 291 VAL A C 1
ATOM 2185 O O . VAL A 1 291 ? 23.054 -13.058 -31.981 1.00 89.94 291 VAL A O 1
ATOM 2188 N N . GLU A 1 292 ? 22.742 -14.039 -33.969 1.00 92.12 292 GLU A N 1
ATOM 2189 C CA . GLU A 1 292 ? 23.998 -14.799 -33.984 1.00 92.12 292 GLU A CA 1
ATOM 2190 C C . GLU A 1 292 ? 25.216 -13.873 -33.929 1.00 92.12 292 GLU A C 1
ATOM 2192 O O . GLU A 1 292 ? 26.144 -14.122 -33.161 1.00 92.12 292 GLU A O 1
ATOM 2197 N N . ASP A 1 293 ? 25.205 -12.782 -34.699 1.00 92.00 293 ASP A N 1
ATOM 2198 C CA . ASP A 1 293 ? 26.293 -11.805 -34.706 1.00 92.00 293 ASP A CA 1
ATOM 2199 C C . ASP A 1 293 ? 26.392 -11.055 -33.368 1.00 92.00 293 ASP A C 1
ATOM 2201 O O . ASP A 1 293 ? 27.492 -10.911 -32.823 1.00 92.00 293 ASP A O 1
ATOM 2205 N N . ILE A 1 294 ? 25.255 -10.660 -32.778 1.00 89.00 294 ILE A N 1
ATOM 2206 C CA . ILE A 1 294 ? 25.230 -10.109 -31.418 1.00 89.00 294 ILE A CA 1
ATOM 2207 C C . ILE A 1 294 ? 25.792 -11.140 -30.441 1.00 89.00 294 ILE A C 1
ATOM 2209 O O . ILE A 1 294 ? 26.708 -10.804 -29.691 1.00 89.00 294 ILE A O 1
ATOM 2213 N N . LEU A 1 295 ? 25.311 -12.386 -30.448 1.00 85.56 295 LEU A N 1
ATOM 2214 C CA . LEU A 1 295 ? 25.756 -13.457 -29.549 1.00 85.56 295 LEU A CA 1
ATOM 2215 C C . LEU A 1 295 ? 27.255 -13.769 -29.681 1.00 85.56 295 LEU A C 1
ATOM 2217 O O . LEU A 1 295 ? 27.905 -13.990 -28.661 1.00 85.56 295 LEU A O 1
ATOM 2221 N N . ALA A 1 296 ? 27.818 -13.702 -30.886 1.00 87.06 296 ALA A N 1
ATOM 2222 C CA . ALA A 1 296 ? 29.233 -13.960 -31.126 1.00 87.06 296 ALA A CA 1
ATOM 2223 C C . ALA A 1 296 ? 30.145 -12.783 -30.740 1.00 87.06 296 ALA A C 1
ATOM 2225 O O . ALA A 1 296 ? 31.207 -13.004 -30.161 1.00 87.06 296 ALA A O 1
ATOM 2226 N N . LYS A 1 297 ? 29.760 -11.540 -31.065 1.00 86.62 297 LYS A N 1
ATOM 2227 C CA . LYS A 1 297 ? 30.685 -10.388 -31.024 1.00 86.62 297 LYS A CA 1
ATOM 2228 C C . LYS A 1 297 ? 30.430 -9.367 -29.924 1.00 86.62 297 LYS A C 1
ATOM 2230 O O . LYS A 1 297 ? 31.303 -8.546 -29.674 1.00 86.62 297 LYS A O 1
ATOM 2235 N N . GLY A 1 298 ? 29.269 -9.382 -29.275 1.00 84.31 298 GLY A N 1
ATOM 2236 C CA . GLY A 1 298 ? 28.931 -8.320 -28.324 1.00 84.31 298 GLY A CA 1
ATOM 2237 C C . GLY A 1 298 ? 28.063 -7.210 -28.920 1.00 84.31 298 GLY A C 1
ATOM 2238 O O . GLY A 1 298 ? 27.906 -7.091 -30.140 1.00 84.31 298 GLY A O 1
ATOM 2239 N N . GLY A 1 299 ? 27.507 -6.392 -28.024 1.00 80.75 299 GLY A N 1
ATOM 2240 C CA . GLY A 1 299 ? 27.109 -5.025 -28.366 1.00 80.75 299 GLY A CA 1
ATOM 2241 C C . GLY A 1 299 ? 28.328 -4.097 -28.348 1.00 80.75 299 GLY A C 1
ATOM 2242 O O . GLY A 1 299 ? 29.447 -4.554 -28.132 1.00 80.75 299 GLY A O 1
ATOM 2243 N N . GLU A 1 300 ? 28.105 -2.799 -28.540 1.00 77.44 300 GLU A N 1
ATOM 2244 C CA . GLU A 1 300 ? 29.162 -1.775 -28.476 1.00 77.44 300 GLU A CA 1
ATOM 2245 C C . GLU A 1 300 ? 29.912 -1.789 -27.131 1.00 77.44 300 GLU A C 1
ATOM 2247 O O . GLU A 1 300 ? 31.132 -1.650 -27.081 1.00 77.44 300 GLU A O 1
ATOM 2252 N N . TYR A 1 301 ? 29.185 -2.055 -26.041 1.00 72.00 301 TYR A N 1
ATOM 2253 C CA . TYR A 1 301 ? 29.741 -2.205 -24.701 1.00 72.00 301 TYR A CA 1
ATOM 2254 C C . TYR A 1 301 ? 29.873 -3.697 -24.357 1.00 72.00 301 TYR A C 1
ATOM 2256 O O . TYR A 1 301 ? 28.879 -4.418 -24.212 1.00 72.00 301 TYR A O 1
ATOM 2264 N N . LEU A 1 302 ? 31.116 -4.175 -24.260 1.00 66.19 302 LEU A N 1
ATOM 2265 C CA . LEU A 1 302 ? 31.470 -5.575 -24.000 1.00 66.19 302 LEU A CA 1
ATOM 2266 C C . LEU A 1 302 ? 31.216 -5.960 -22.534 1.00 66.19 302 LEU A C 1
ATOM 2268 O O . LEU A 1 302 ? 32.136 -6.031 -21.722 1.00 66.19 302 LEU A O 1
ATOM 2272 N N . ASN A 1 303 ? 29.956 -6.229 -22.198 1.00 69.81 303 ASN A N 1
ATOM 2273 C CA . ASN A 1 303 ? 29.565 -6.664 -20.859 1.00 69.81 303 ASN A CA 1
ATOM 2274 C C . ASN A 1 303 ? 29.516 -8.200 -20.744 1.00 69.81 303 ASN A C 1
ATOM 2276 O O . ASN A 1 303 ? 29.069 -8.867 -21.686 1.00 69.81 303 ASN A O 1
ATOM 2280 N N . PRO A 1 304 ? 29.907 -8.781 -19.589 1.00 72.44 304 PRO A N 1
ATOM 2281 C CA . PRO A 1 304 ? 29.657 -10.186 -19.283 1.00 72.44 304 PRO A CA 1
ATOM 2282 C C . PRO A 1 304 ? 28.175 -10.525 -19.470 1.00 72.44 304 PRO A C 1
ATOM 2284 O O . PRO A 1 304 ? 27.295 -9.804 -18.999 1.00 72.44 304 PRO A O 1
ATOM 2287 N N . ARG A 1 305 ? 27.889 -11.622 -20.174 1.00 71.19 305 ARG A N 1
ATOM 2288 C CA . ARG A 1 305 ? 26.520 -11.998 -20.542 1.00 71.19 305 ARG A CA 1
ATOM 2289 C C . ARG A 1 305 ? 25.950 -13.037 -19.604 1.00 71.19 305 ARG A C 1
ATOM 2291 O O . ARG A 1 305 ? 26.617 -14.008 -19.256 1.00 71.19 305 ARG A O 1
ATOM 2298 N N . ARG A 1 306 ? 24.666 -12.881 -19.294 1.00 70.81 306 ARG A N 1
ATOM 2299 C CA . ARG A 1 306 ? 23.867 -13.903 -18.627 1.00 70.81 306 ARG A CA 1
ATOM 2300 C C . ARG A 1 306 ? 22.617 -14.164 -19.457 1.00 70.81 306 ARG A C 1
ATOM 2302 O O . ARG A 1 306 ? 21.814 -13.263 -19.662 1.00 70.81 306 ARG A O 1
ATOM 2309 N N . GLY A 1 307 ? 22.476 -15.388 -19.958 1.00 70.62 307 GLY A N 1
ATOM 2310 C CA . GLY A 1 307 ? 21.269 -15.833 -20.647 1.00 70.62 307 GLY A CA 1
ATOM 2311 C C . GLY A 1 307 ? 20.276 -16.387 -19.636 1.00 70.62 307 GLY A C 1
ATOM 2312 O O . GLY A 1 307 ? 20.403 -17.532 -19.215 1.00 70.62 307 GLY A O 1
ATOM 2313 N N . THR A 1 308 ? 19.304 -15.581 -19.226 1.00 70.38 308 THR A N 1
ATOM 2314 C CA . THR A 1 308 ? 18.160 -16.045 -18.433 1.00 70.38 308 THR A CA 1
ATOM 2315 C C . THR A 1 308 ? 16.889 -15.737 -19.201 1.00 70.38 308 THR A C 1
ATOM 2317 O O . THR A 1 308 ? 16.712 -14.607 -19.649 1.00 70.38 308 THR A O 1
ATOM 2320 N N . GLY A 1 309 ? 16.009 -16.727 -19.356 1.00 67.31 309 GLY A N 1
ATOM 2321 C CA . GLY A 1 309 ? 14.689 -16.487 -19.932 1.00 67.31 309 GLY A CA 1
ATOM 2322 C C . GLY A 1 309 ? 13.920 -15.465 -19.094 1.00 67.31 309 GLY A C 1
ATOM 2323 O O . GLY A 1 309 ? 13.998 -15.489 -17.863 1.00 67.31 309 GLY A O 1
ATOM 2324 N N . ALA A 1 310 ? 13.190 -14.569 -19.757 1.00 64.19 310 ALA A N 1
ATOM 2325 C CA . ALA A 1 310 ? 12.300 -13.649 -19.064 1.00 64.19 310 ALA A CA 1
ATOM 2326 C C . ALA A 1 310 ? 11.253 -14.448 -18.257 1.00 64.19 310 ALA A C 1
ATOM 2328 O O . ALA A 1 310 ? 10.747 -15.461 -18.755 1.00 64.19 310 ALA A O 1
ATOM 2329 N N . PRO A 1 311 ? 10.907 -14.029 -17.026 1.00 66.00 311 PRO A N 1
ATOM 2330 C CA . PRO A 1 311 ? 9.867 -14.691 -16.251 1.00 66.00 311 PRO A CA 1
ATOM 2331 C C . PRO A 1 311 ? 8.531 -14.670 -17.008 1.00 66.00 311 PRO A C 1
ATOM 2333 O O . PRO A 1 311 ? 7.966 -13.605 -17.258 1.00 66.00 311 PRO A O 1
ATOM 2336 N N . ALA A 1 312 ? 8.018 -15.851 -17.365 1.00 67.19 312 ALA A N 1
ATOM 2337 C CA . ALA A 1 312 ? 6.750 -15.984 -18.088 1.00 67.19 312 ALA A CA 1
ATOM 2338 C C . ALA A 1 312 ? 5.523 -15.707 -17.199 1.00 67.19 312 ALA A C 1
ATOM 2340 O O . ALA A 1 312 ? 4.448 -15.383 -17.699 1.00 67.19 312 ALA A O 1
ATOM 2341 N N . SER A 1 313 ? 5.674 -15.836 -15.879 1.00 68.50 313 SER A N 1
ATOM 2342 C CA . SER A 1 313 ? 4.619 -15.592 -14.898 1.00 68.50 313 SER A CA 1
ATOM 2343 C C . SER A 1 313 ? 4.807 -14.256 -14.176 1.00 68.50 313 SER A C 1
ATOM 2345 O O . SER A 1 313 ? 5.903 -13.697 -14.115 1.00 68.50 313 SER A O 1
ATOM 2347 N N . ASN A 1 314 ? 3.712 -13.748 -13.609 1.00 66.75 314 ASN A N 1
ATOM 2348 C CA . ASN A 1 314 ? 3.710 -12.626 -12.675 1.00 66.75 314 ASN A CA 1
ATOM 2349 C C . ASN A 1 314 ? 3.213 -13.127 -11.308 1.00 66.75 314 ASN A C 1
ATOM 2351 O O . ASN A 1 314 ? 2.037 -12.943 -10.987 1.00 66.75 314 ASN A O 1
ATOM 2355 N N . PRO A 1 315 ? 4.031 -13.895 -10.562 1.00 67.25 315 PRO A N 1
ATOM 2356 C CA . PRO A 1 315 ? 3.583 -14.489 -9.311 1.00 67.25 315 PRO A CA 1
ATOM 2357 C C . PRO A 1 315 ? 3.258 -13.392 -8.296 1.00 67.25 315 PRO A C 1
ATOM 2359 O O . PRO A 1 315 ? 4.014 -12.435 -8.157 1.00 67.25 315 PRO A O 1
ATOM 2362 N N . TRP A 1 316 ? 2.154 -13.559 -7.563 1.00 63.44 316 TRP A N 1
ATOM 2363 C CA . TRP A 1 316 ? 1.789 -12.664 -6.465 1.00 63.44 316 TRP A CA 1
ATOM 2364 C C . TRP A 1 316 ? 2.946 -12.598 -5.449 1.00 63.44 316 TRP A C 1
ATOM 2366 O O . TRP A 1 316 ? 3.280 -13.641 -4.871 1.00 63.44 316 TRP A O 1
ATOM 2376 N N . PRO A 1 317 ? 3.584 -11.432 -5.225 1.00 63.91 317 PRO A N 1
ATOM 2377 C CA . PRO A 1 317 ? 4.768 -11.348 -4.370 1.00 63.91 317 PRO A CA 1
ATOM 2378 C C . PRO A 1 317 ? 4.541 -11.870 -2.935 1.00 63.91 317 PRO A C 1
ATOM 2380 O O . PRO A 1 317 ? 5.409 -12.594 -2.436 1.00 63.91 317 PRO A O 1
ATOM 2383 N N . PRO A 1 318 ? 3.369 -11.647 -2.297 1.00 63.16 318 PRO A N 1
ATOM 2384 C CA . PRO A 1 318 ? 3.054 -12.249 -0.999 1.00 63.16 318 PRO A CA 1
ATOM 2385 C C . PRO A 1 318 ? 3.046 -13.785 -0.989 1.00 63.16 318 PRO A C 1
ATOM 2387 O O . PRO A 1 318 ? 3.498 -14.382 -0.017 1.00 63.16 318 PRO A O 1
ATOM 2390 N N . LEU A 1 319 ? 2.647 -14.467 -2.077 1.00 59.34 319 LEU A N 1
ATOM 2391 C CA . LEU A 1 319 ? 2.737 -15.939 -2.141 1.00 59.34 319 LEU A CA 1
ATOM 2392 C C . LEU A 1 319 ? 4.192 -16.424 -2.093 1.00 59.34 319 LEU A C 1
ATOM 2394 O O . LEU A 1 319 ? 4.475 -17.484 -1.533 1.00 59.34 319 LEU A O 1
ATOM 2398 N N . ALA A 1 320 ? 5.127 -15.668 -2.676 1.00 57.25 320 ALA A N 1
ATOM 2399 C CA . ALA A 1 320 ? 6.547 -15.998 -2.608 1.00 57.25 320 ALA A CA 1
ATOM 2400 C C . ALA A 1 320 ? 7.102 -15.816 -1.186 1.00 57.25 320 ALA A C 1
ATOM 2402 O O . ALA A 1 320 ? 7.905 -16.634 -0.735 1.00 57.25 320 ALA A O 1
ATOM 2403 N N . GLN A 1 321 ? 6.647 -14.787 -0.466 1.00 55.66 321 GLN A N 1
ATOM 2404 C CA . GLN A 1 321 ? 7.017 -14.561 0.932 1.00 55.66 321 GLN A CA 1
ATOM 2405 C C . GLN A 1 321 ? 6.422 -15.621 1.867 1.00 55.66 321 GLN A C 1
ATOM 2407 O O . GLN A 1 321 ? 7.161 -16.184 2.671 1.00 55.66 321 GLN A O 1
ATOM 2412 N N . LEU A 1 322 ? 5.143 -15.979 1.701 1.00 55.56 322 LEU A N 1
ATOM 2413 C CA . LEU A 1 322 ? 4.490 -17.055 2.459 1.00 55.56 322 LEU A CA 1
ATOM 2414 C C . LEU A 1 322 ? 5.221 -18.395 2.289 1.00 55.56 322 LEU A C 1
ATOM 2416 O O . LEU A 1 322 ? 5.485 -19.094 3.265 1.00 55.56 322 LEU A O 1
ATOM 2420 N N . ARG A 1 323 ? 5.631 -18.734 1.058 1.00 54.41 323 ARG A N 1
ATOM 2421 C CA . ARG A 1 323 ? 6.424 -19.947 0.783 1.00 54.41 323 ARG A CA 1
ATOM 2422 C C . ARG A 1 323 ? 7.810 -19.915 1.436 1.00 54.41 323 ARG A C 1
ATOM 2424 O O . ARG A 1 323 ? 8.260 -20.948 1.919 1.00 54.41 323 ARG A O 1
ATOM 2431 N N . ARG A 1 324 ? 8.476 -18.753 1.465 1.00 49.00 324 ARG A N 1
ATOM 2432 C CA . ARG A 1 324 ? 9.785 -18.575 2.127 1.00 49.00 324 ARG A CA 1
ATOM 2433 C C . ARG A 1 324 ? 9.689 -18.633 3.654 1.00 49.00 324 ARG A C 1
ATOM 2435 O O . ARG A 1 324 ? 10.583 -19.178 4.293 1.00 49.00 324 ARG A O 1
ATOM 2442 N N . ALA A 1 325 ? 8.618 -18.097 4.240 1.00 51.03 325 ALA A N 1
ATOM 2443 C CA . ALA A 1 325 ? 8.362 -18.207 5.674 1.00 51.03 325 ALA A CA 1
ATOM 2444 C C . ALA A 1 325 ? 8.110 -19.669 6.079 1.00 51.03 325 ALA A C 1
ATOM 2446 O O . ALA A 1 325 ? 8.705 -20.149 7.040 1.00 51.03 325 ALA A O 1
ATOM 2447 N N . ALA A 1 326 ? 7.323 -20.410 5.288 1.00 48.25 326 ALA A N 1
ATOM 2448 C CA . ALA A 1 326 ? 7.065 -21.830 5.524 1.00 48.25 326 ALA A CA 1
ATOM 2449 C C . ALA A 1 326 ? 8.335 -22.701 5.437 1.00 48.25 326 ALA A C 1
ATOM 2451 O O . ALA A 1 326 ? 8.489 -23.626 6.229 1.00 48.25 326 ALA A O 1
ATOM 2452 N N . SER A 1 327 ? 9.273 -22.395 4.530 1.00 48.69 327 SER A N 1
ATOM 2453 C CA . SER A 1 327 ? 10.546 -23.130 4.430 1.00 48.69 327 SER A CA 1
ATOM 2454 C C . SER A 1 327 ? 11.534 -22.830 5.561 1.00 48.69 327 SER A C 1
ATOM 2456 O O . SER A 1 327 ? 12.427 -23.631 5.808 1.00 48.69 327 SER A O 1
ATOM 2458 N N . ASN A 1 328 ? 11.384 -21.692 6.246 1.00 47.91 328 ASN A N 1
ATOM 2459 C CA . ASN A 1 328 ? 12.241 -21.296 7.368 1.00 47.91 328 ASN A CA 1
ATOM 2460 C C . ASN A 1 328 ? 11.646 -21.671 8.741 1.00 47.91 328 ASN A C 1
ATOM 2462 O O . ASN A 1 328 ? 12.303 -21.456 9.755 1.00 47.91 328 ASN A O 1
ATOM 2466 N N . GLY A 1 329 ? 10.421 -22.211 8.775 1.00 37.94 329 GLY A N 1
ATOM 2467 C CA . GLY A 1 329 ? 9.712 -22.643 9.987 1.00 37.94 329 GLY A CA 1
ATOM 2468 C C . GLY A 1 329 ? 9.663 -24.161 10.198 1.00 37.94 329 GLY A C 1
ATOM 2469 O O . GLY A 1 329 ? 9.010 -24.619 11.130 1.00 37.94 329 GLY A O 1
ATOM 2470 N N . SER A 1 330 ? 10.324 -24.951 9.347 1.00 33.66 330 SER A N 1
ATOM 2471 C CA . SER A 1 330 ? 10.522 -26.389 9.559 1.00 33.66 330 SER A CA 1
ATOM 2472 C C . SER A 1 330 ? 11.919 -26.641 10.134 1.00 33.66 330 SER A C 1
ATOM 2474 O O . SER A 1 330 ? 12.845 -26.992 9.399 1.00 33.66 330 SER A O 1
ATOM 2476 N N . GLY A 1 331 ? 12.063 -26.408 11.437 1.00 32.34 331 GLY A N 1
ATOM 2477 C CA . GLY A 1 331 ? 13.242 -26.723 12.241 1.00 32.34 331 GLY A CA 1
ATOM 2478 C C . GLY A 1 331 ? 12.824 -27.007 13.670 1.00 32.34 331 GLY A C 1
ATOM 2479 O O . GLY A 1 331 ? 12.154 -26.123 14.244 1.00 32.34 331 GLY A O 1
#

Solvent-accessible surface area (backbone atoms only — not comparable to full-atom values): 18340 Å² total; per-residue (Å²): 105,75,66,54,46,43,55,53,41,53,48,52,49,32,41,55,38,53,32,73,40,81,46,73,46,91,98,59,58,45,34,38,41,26,48,80,33,46,36,27,49,73,88,40,74,44,61,65,33,55,76,44,47,8,47,48,49,41,67,75,43,50,77,73,41,64,92,74,49,64,36,43,37,24,36,28,32,73,26,24,13,31,36,41,54,15,67,60,22,52,76,72,66,42,56,60,47,20,76,37,69,45,44,49,74,78,51,69,27,32,26,31,60,52,47,58,72,40,92,33,54,33,44,8,58,44,85,58,80,68,78,33,51,46,78,56,31,58,96,42,53,30,47,61,64,44,31,37,39,41,29,22,39,48,35,84,45,69,50,30,27,29,19,37,92,85,50,46,75,42,80,50,81,73,56,76,89,52,48,65,55,39,50,52,39,37,72,54,34,42,70,28,63,29,81,48,68,52,72,54,64,64,48,69,69,60,34,46,76,54,16,80,45,41,64,43,57,34,51,31,43,78,64,68,63,30,48,58,27,38,57,69,20,75,48,52,72,53,88,71,90,59,47,36,35,37,33,57,34,93,59,30,58,80,68,56,54,47,67,50,98,68,70,42,78,39,74,47,70,44,80,49,61,55,68,70,58,41,49,73,42,38,28,62,66,90,74,68,74,54,70,67,55,39,73,73,70,44,62,98,69,84,65,93,83,80,96,70,82,61,79,91,69,84,74,62,66,62,61,57,51,54,54,53,52,56,68,73,66,77,123

Foldseek 3Di:
DQVVLQVVLVQLLCQLLQHWDWDDDVVAWIWIAGALAAIQTNNRGDWWDQPDFQLVLLVVQVVLCVPVALWEWADAQAWIFIQCFHPSNVVVVRAFAQWDFQACDDHGRIGHCLAPADDDANRHPDPDPCSGTDDGDVVRRHAFQHKYWYAYSQLPDIWIFTQHRRGDTDTDPDDPSCPVSSVVSNVPIFTRGRWDKDKDFCDPVNLVLFAVDSVLVVCCVLVVQKAKDFQLFHWDFDDDPGTITIGGSVQHDRPQKDADPSSDIDTRMDIDHDPVSSVVSRGPNVPDDDPVCCVVPNDPDDDDDDDDDRPPDDDDSRVVVVVVVVVVPPD

Sequence (331 aa):
SKAEGRATCDALLNLCNRKPVELTIDGGATVIIEAGKPPVIDGKVEHRMRVGCGSATIGMFATQWRGLVDEVVVVDDHITGVVSEHQAGKVLGWQDTGIKIIGRRSTPGRYFKVSEPGLGWGGTSISDPLSILGEWNAKKGARPGLSLLMVSTTGEQFAYYELDDELKPVQKRFPERLQKSVGLIEDNCEPALCTVLFVGGAGGSLRAGVTENPVNLTRSVQGLTTYVTVGGAPVYVWPGGGITLMVDVTRVPEGAFGYVPTPALVAPIEFTLRRDDYVRLGGYEAEIRSVEDILAKGGEYLNPRRGTGAPASNPWPPLAQLRRAASNGSG

Secondary structure (DSSP, 8-state):
-HHHHHHHHHHHHHHHTT--EEEE-TTS-EEEE-TTS--EETTEEP-EE-SS-HHHHHHHHHHHHTTT-SEEEEE-SS-EEETTTSHHHHHTTPPP----BSSEEEETTEEE-SS-BSSSGGGBS-S-GGGGB----GGGT--TT-EEEEEETTSSSEEEEEE-TTS-EEEEPPPHHHHHHHHHHHHTPEEP----EEEEEE-HHHHHTTBSSHHHHHHHHHTTSSEEEETTEE-EEPSSSSEEEEEEGGGSPTT--EEETTTEEE--EEEE--HHHHHHTTB-GGG---HHHHHHH--SS-PPP---PPPS----HHHHHHHHHHHHS--

Radius of gyration: 27.93 Å; Cα contacts (8 Å, |Δi|>4): 597; chains: 1; bounding box: 62×49×81 Å

Mean predicted aligned error: 6.79 Å